Protein AF-A0A3S5DMJ5-F1 (afdb_monomer)

Structure (mmCIF, N/CA/C/O backbone):
data_AF-A0A3S5DMJ5-F1
#
_entry.id   AF-A0A3S5DMJ5-F1
#
loop_
_atom_site.group_PDB
_atom_site.id
_atom_site.type_symbol
_atom_site.label_atom_id
_atom_site.label_alt_id
_atom_site.label_comp_id
_atom_site.label_asym_id
_atom_site.label_entity_id
_atom_site.label_seq_id
_atom_site.pdbx_PDB_ins_code
_atom_site.Cartn_x
_atom_site.Cartn_y
_atom_site.Cartn_z
_atom_site.occupancy
_atom_site.B_iso_or_equiv
_atom_site.auth_seq_id
_atom_site.auth_comp_id
_atom_site.auth_asym_id
_atom_site.auth_atom_id
_atom_site.pdbx_PDB_model_num
ATOM 1 N N . MET A 1 1 ? 33.212 -12.238 7.464 1.00 92.06 1 MET A N 1
ATOM 2 C CA . MET A 1 1 ? 32.603 -11.496 8.591 1.00 92.06 1 MET A CA 1
ATOM 3 C C . MET A 1 1 ? 31.920 -12.435 9.582 1.00 92.06 1 MET A C 1
ATOM 5 O O . MET A 1 1 ? 32.479 -12.619 10.652 1.00 92.06 1 MET A O 1
ATOM 9 N N . LEU A 1 2 ? 30.815 -13.112 9.234 1.00 95.31 2 LEU A N 1
ATOM 10 C CA . LEU A 1 2 ? 30.101 -14.003 10.175 1.00 95.31 2 LEU A CA 1
ATOM 11 C C . LEU A 1 2 ? 30.964 -15.125 10.780 1.00 95.31 2 LEU A C 1
ATOM 13 O O . LEU A 1 2 ? 30.899 -15.341 11.983 1.00 95.31 2 LEU A O 1
ATOM 17 N N . GLN A 1 3 ? 31.829 -15.772 9.986 1.00 96.56 3 GLN A N 1
ATOM 18 C CA . GLN A 1 3 ? 32.780 -16.782 10.490 1.00 96.56 3 GLN A CA 1
ATOM 19 C C . GLN A 1 3 ? 33.704 -16.251 11.597 1.00 96.56 3 GLN A C 1
ATOM 21 O O . GLN A 1 3 ? 34.081 -17.001 12.488 1.00 96.56 3 GLN A O 1
ATOM 26 N N . ALA A 1 4 ? 34.086 -14.974 11.523 1.00 96.81 4 ALA A N 1
ATOM 27 C CA . ALA A 1 4 ? 35.008 -14.367 12.478 1.00 96.81 4 ALA A CA 1
ATOM 28 C C . ALA A 1 4 ? 34.291 -13.864 13.737 1.00 96.81 4 ALA A C 1
ATOM 30 O O . ALA A 1 4 ? 34.859 -13.920 14.821 1.00 96.81 4 ALA A O 1
ATOM 31 N N . LEU A 1 5 ? 33.061 -13.358 13.592 1.00 96.19 5 LEU A N 1
ATOM 32 C CA . LEU A 1 5 ? 32.321 -12.732 14.688 1.00 96.19 5 LEU A CA 1
ATOM 33 C C . LEU A 1 5 ? 31.502 -13.745 15.496 1.00 96.19 5 LEU A C 1
ATOM 35 O O . LEU A 1 5 ? 31.436 -13.620 16.709 1.00 96.19 5 LEU A O 1
ATOM 39 N N . ASN A 1 6 ? 30.947 -14.783 14.864 1.00 95.50 6 ASN A N 1
ATOM 40 C CA . ASN A 1 6 ? 30.195 -15.853 15.533 1.00 95.50 6 ASN A CA 1
ATOM 41 C C . ASN A 1 6 ? 29.018 -15.371 16.422 1.00 95.50 6 ASN A C 1
ATOM 43 O O . ASN A 1 6 ? 28.689 -15.996 17.428 1.00 95.50 6 ASN A O 1
ATOM 47 N N . TYR A 1 7 ? 28.375 -14.262 16.049 1.00 96.44 7 TYR A N 1
ATOM 48 C CA . TYR A 1 7 ? 27.118 -13.768 16.626 1.00 96.44 7 TYR A CA 1
ATOM 49 C C . TYR A 1 7 ? 26.283 -13.065 15.534 1.00 96.44 7 TYR A C 1
ATOM 51 O O . TYR A 1 7 ? 26.845 -12.694 14.495 1.00 96.44 7 TYR A O 1
ATOM 59 N N . PRO A 1 8 ? 24.951 -12.927 15.702 1.00 97.12 8 PRO A N 1
ATOM 60 C CA . PRO A 1 8 ? 24.095 -12.294 14.700 1.00 97.12 8 PRO A CA 1
ATOM 61 C C . PRO A 1 8 ? 24.380 -10.795 14.582 1.00 97.12 8 PRO A C 1
ATOM 63 O O . PRO A 1 8 ? 24.645 -10.120 15.574 1.00 97.12 8 PRO A O 1
ATOM 66 N N . LEU A 1 9 ? 24.288 -10.274 13.362 1.00 97.19 9 LEU A N 1
ATOM 67 C CA . LEU A 1 9 ? 24.563 -8.876 13.048 1.00 97.19 9 LEU A CA 1
ATOM 68 C C . LEU A 1 9 ? 23.337 -8.237 12.420 1.00 97.19 9 LEU A C 1
ATOM 70 O O . LEU A 1 9 ? 22.696 -8.838 11.557 1.00 97.19 9 LEU A O 1
ATOM 74 N N . VAL A 1 10 ? 23.050 -7.002 12.822 1.00 97.75 10 VAL A N 1
ATOM 75 C CA . VAL A 1 10 ? 22.090 -6.168 12.103 1.00 97.75 10 VAL A CA 1
ATOM 76 C C . VAL A 1 10 ? 22.683 -5.853 10.731 1.00 97.75 10 VAL A C 1
ATOM 78 O O . VAL A 1 10 ? 23.781 -5.312 10.636 1.00 97.75 10 VAL A O 1
ATOM 81 N N . MET A 1 11 ? 21.947 -6.206 9.680 1.00 97.06 11 MET A N 1
ATOM 82 C CA . MET A 1 11 ? 22.284 -5.927 8.283 1.00 97.06 11 MET A CA 1
ATOM 83 C C . MET A 1 11 ? 21.110 -5.180 7.651 1.00 97.06 11 MET A C 1
ATOM 85 O O . MET A 1 11 ? 20.291 -5.765 6.949 1.00 97.06 11 MET A O 1
ATOM 89 N N . THR A 1 12 ? 20.985 -3.897 7.987 1.00 95.81 12 THR A N 1
ATOM 90 C CA . THR A 1 12 ? 19.960 -3.011 7.421 1.00 95.81 12 THR A CA 1
ATOM 91 C C . THR A 1 12 ? 20.503 -2.259 6.206 1.00 95.81 12 THR A C 1
ATOM 93 O O . THR A 1 12 ? 21.717 -2.165 6.018 1.00 95.81 12 THR A O 1
ATOM 96 N N . SER A 1 13 ? 19.605 -1.720 5.382 1.00 92.75 13 SER A N 1
ATOM 97 C CA . SER A 1 13 ? 19.975 -0.878 4.242 1.00 92.75 13 SER A CA 1
ATOM 98 C C . SER A 1 13 ? 20.749 0.360 4.707 1.00 92.75 13 SER A C 1
ATOM 100 O O . SER A 1 13 ? 20.342 1.038 5.652 1.00 92.75 13 SER A O 1
ATOM 102 N N . GLY A 1 14 ? 21.870 0.649 4.044 1.00 93.31 14 GLY A N 1
ATOM 103 C CA . GLY A 1 14 ? 22.683 1.837 4.291 1.00 93.31 14 GLY A CA 1
ATOM 104 C C . GLY A 1 14 ? 22.165 3.026 3.489 1.00 93.31 14 GLY A C 1
ATOM 105 O O . GLY A 1 14 ? 22.668 3.298 2.401 1.00 93.31 14 GLY A O 1
ATOM 106 N N . ASN A 1 15 ? 21.147 3.715 4.003 1.00 92.75 15 ASN A N 1
ATOM 107 C CA . ASN A 1 15 ? 20.576 4.901 3.367 1.00 92.75 15 ASN A CA 1
ATOM 108 C C . ASN A 1 15 ? 20.053 5.905 4.399 1.00 92.75 15 ASN A C 1
ATOM 110 O O . ASN A 1 15 ? 19.680 5.536 5.513 1.00 92.75 15 ASN A O 1
ATOM 114 N N . LEU A 1 16 ? 19.980 7.173 3.997 1.00 92.62 16 LEU A N 1
ATOM 115 C CA . LEU A 1 16 ? 19.227 8.189 4.728 1.00 92.62 16 LEU A CA 1
ATOM 116 C C . LEU A 1 16 ? 17.730 8.049 4.424 1.00 92.62 16 LEU A C 1
ATOM 118 O O . LEU A 1 16 ? 17.337 7.661 3.323 1.00 92.62 16 LEU A O 1
ATOM 122 N N . SER A 1 17 ? 16.880 8.379 5.397 1.00 89.75 17 SER A N 1
ATOM 123 C CA . SER A 1 17 ? 15.430 8.436 5.178 1.00 89.75 17 SER A CA 1
ATOM 124 C C . SER A 1 17 ? 15.096 9.513 4.141 1.00 89.75 17 SER A C 1
ATOM 126 O O . SER A 1 17 ? 15.590 10.634 4.249 1.00 89.75 17 SER A O 1
ATOM 128 N N . GLY A 1 18 ? 14.239 9.192 3.168 1.00 89.62 18 GLY A N 1
ATOM 129 C CA . GLY A 1 18 ? 13.875 10.101 2.072 1.00 89.62 18 GLY A CA 1
ATOM 130 C C . GLY A 1 18 ? 14.886 10.154 0.920 1.00 89.62 18 GLY A C 1
ATOM 131 O O . GLY A 1 18 ? 14.768 11.003 0.037 1.00 89.62 18 GLY A O 1
ATOM 132 N N . LYS A 1 19 ? 15.908 9.287 0.948 1.00 92.12 19 LYS A N 1
ATOM 133 C CA . LYS A 1 19 ? 16.895 9.134 -0.122 1.00 92.12 19 LYS A CA 1
ATOM 134 C C . LYS A 1 19 ? 17.015 7.674 -0.562 1.00 92.12 19 LYS A C 1
ATOM 136 O O . LYS A 1 19 ? 16.954 6.768 0.279 1.00 92.12 19 LYS A O 1
ATOM 141 N N . PRO A 1 20 ? 17.286 7.426 -1.854 1.00 91.44 20 PRO A N 1
ATOM 142 C CA . PRO A 1 20 ? 17.618 6.097 -2.331 1.00 91.44 20 PRO A CA 1
ATOM 143 C C . PRO A 1 20 ? 18.933 5.579 -1.716 1.00 91.44 20 PRO A C 1
ATOM 145 O O . PRO A 1 20 ? 19.829 6.368 -1.419 1.00 91.44 20 PRO A O 1
ATOM 148 N N . PRO A 1 21 ? 19.103 4.250 -1.583 1.00 94.62 21 PRO A N 1
ATOM 149 C CA . PRO A 1 21 ? 20.361 3.636 -1.171 1.00 94.62 21 PRO A CA 1
ATOM 150 C C . PRO A 1 21 ? 21.557 4.016 -2.044 1.00 94.62 21 PRO A C 1
ATOM 152 O O . PRO A 1 21 ? 21.473 4.009 -3.276 1.00 94.62 21 PRO A O 1
ATOM 155 N N . ALA A 1 22 ? 22.689 4.283 -1.391 1.00 96.12 22 ALA A N 1
ATOM 156 C CA . ALA A 1 22 ? 23.953 4.566 -2.053 1.00 96.12 22 ALA A CA 1
ATOM 157 C C . ALA A 1 22 ? 24.486 3.321 -2.783 1.00 96.12 22 ALA A C 1
ATOM 159 O O . ALA A 1 22 ? 24.504 2.219 -2.233 1.00 96.12 22 ALA A O 1
ATOM 160 N N . ILE A 1 23 ? 24.952 3.507 -4.021 1.00 96.75 23 ILE A N 1
ATOM 161 C CA . ILE A 1 23 ? 25.603 2.453 -4.825 1.00 96.75 23 ILE A CA 1
ATOM 162 C C . ILE A 1 23 ? 27.067 2.775 -5.159 1.00 96.75 23 ILE A C 1
ATOM 164 O O . ILE A 1 23 ? 27.794 1.904 -5.630 1.00 96.75 23 ILE A O 1
ATOM 168 N N . THR A 1 24 ? 27.519 4.006 -4.901 1.00 97.62 24 THR A N 1
ATOM 169 C CA . THR A 1 24 ? 28.923 4.413 -5.047 1.00 97.62 24 THR A CA 1
ATOM 170 C C . THR A 1 24 ? 29.570 4.587 -3.678 1.00 97.62 24 THR A C 1
ATOM 172 O O . THR A 1 24 ? 28.895 4.866 -2.683 1.00 97.62 24 THR A O 1
ATOM 175 N N . ASN A 1 25 ? 30.892 4.428 -3.631 1.00 98.31 25 ASN A N 1
ATOM 176 C CA . ASN A 1 25 ? 31.666 4.603 -2.404 1.00 98.31 25 ASN A CA 1
ATOM 177 C C . ASN A 1 25 ? 31.563 6.041 -1.888 1.00 98.31 25 ASN A C 1
ATOM 179 O O . ASN A 1 25 ? 31.405 6.253 -0.691 1.00 98.31 25 ASN A O 1
ATOM 183 N N . GLU A 1 26 ? 31.616 7.014 -2.794 1.00 98.00 26 GLU A N 1
ATOM 184 C CA . GLU A 1 26 ? 31.523 8.439 -2.488 1.00 98.00 26 GLU A CA 1
ATOM 185 C C . GLU A 1 26 ? 30.162 8.773 -1.869 1.00 98.00 26 GLU A C 1
ATOM 187 O O . GLU A 1 26 ? 30.113 9.358 -0.793 1.00 98.00 26 GLU A O 1
ATOM 192 N N . GLN A 1 27 ? 29.065 8.302 -2.475 1.00 96.81 27 GLN A N 1
ATOM 193 C CA . GLN A 1 27 ? 27.720 8.542 -1.949 1.00 96.81 27 GLN A CA 1
ATOM 194 C C . GLN A 1 27 ? 27.522 7.882 -0.580 1.00 96.81 27 GLN A C 1
ATOM 196 O O . GLN A 1 27 ? 26.899 8.468 0.298 1.00 96.81 27 GLN A O 1
ATOM 201 N N . ALA A 1 28 ? 28.062 6.674 -0.376 1.00 97.69 28 ALA A N 1
ATOM 202 C CA . ALA A 1 28 ? 27.966 5.984 0.908 1.00 97.69 28 ALA A CA 1
ATOM 203 C C . ALA A 1 28 ? 28.710 6.739 2.019 1.00 97.69 28 ALA A C 1
ATOM 205 O O . ALA A 1 28 ? 28.192 6.849 3.128 1.00 97.69 28 ALA A O 1
ATOM 206 N N . LEU A 1 29 ? 29.901 7.269 1.723 1.00 97.81 29 LEU A N 1
ATOM 207 C CA . LEU A 1 29 ? 30.652 8.107 2.656 1.00 97.81 29 LEU A CA 1
ATOM 208 C C . LEU A 1 29 ? 29.880 9.393 2.970 1.00 97.81 29 LEU A C 1
ATOM 210 O O . LEU A 1 29 ? 29.700 9.711 4.141 1.00 97.81 29 LEU A O 1
ATOM 214 N N . ASP A 1 30 ? 29.368 10.084 1.952 1.00 96.81 30 ASP A N 1
ATOM 215 C CA . ASP A 1 30 ? 28.644 11.344 2.129 1.00 96.81 30 ASP A CA 1
ATOM 216 C C . ASP A 1 30 ? 27.344 11.162 2.926 1.00 96.81 30 ASP A C 1
ATOM 218 O O . ASP A 1 30 ? 27.084 11.912 3.865 1.00 96.81 30 ASP A O 1
ATOM 222 N N . ASP A 1 31 ? 26.534 10.151 2.606 1.00 96.25 31 ASP A N 1
ATOM 223 C CA . ASP A 1 31 ? 25.235 9.953 3.256 1.00 96.25 31 ASP A CA 1
ATOM 224 C C . ASP A 1 31 ? 25.340 9.343 4.660 1.00 96.25 31 ASP A C 1
ATOM 226 O O . ASP A 1 31 ? 24.467 9.592 5.491 1.00 96.25 31 ASP A O 1
ATOM 230 N N . LEU A 1 32 ? 26.363 8.527 4.944 1.00 97.69 32 LEU A N 1
ATOM 231 C CA . LEU A 1 32 ? 26.410 7.715 6.169 1.00 97.69 32 LEU A CA 1
ATOM 232 C C . LEU A 1 32 ? 27.518 8.119 7.150 1.00 97.69 32 LEU A C 1
ATOM 234 O O . LEU A 1 32 ? 27.656 7.457 8.180 1.00 97.69 32 LEU A O 1
ATOM 238 N N . HIS A 1 33 ? 28.306 9.166 6.872 1.00 96.56 33 HIS A N 1
ATOM 239 C CA . HIS A 1 33 ? 29.426 9.574 7.738 1.00 96.56 33 HIS A CA 1
ATOM 240 C C . HIS A 1 33 ? 29.021 9.870 9.190 1.00 96.56 33 HIS A C 1
ATOM 242 O O . HIS A 1 33 ? 29.796 9.589 10.098 1.00 96.56 33 HIS A O 1
ATOM 248 N N . ASP A 1 34 ? 27.812 10.391 9.413 1.00 97.06 34 ASP A N 1
ATOM 249 C CA . ASP A 1 34 ? 27.280 10.688 10.751 1.00 97.06 34 ASP A CA 1
ATOM 250 C C . ASP A 1 34 ? 26.632 9.467 11.438 1.00 97.06 34 ASP A C 1
ATOM 252 O O . ASP A 1 34 ? 26.185 9.559 12.582 1.00 97.06 34 ASP A O 1
ATOM 256 N N . ILE A 1 35 ? 26.544 8.325 10.746 1.00 97.44 35 ILE A N 1
ATOM 257 C CA . ILE A 1 35 ? 25.881 7.101 11.226 1.00 97.44 35 ILE A CA 1
ATOM 258 C C . ILE A 1 35 ? 26.899 5.983 11.475 1.00 97.44 35 ILE A C 1
ATOM 260 O O . ILE A 1 35 ? 26.797 5.267 12.470 1.00 97.44 35 ILE A 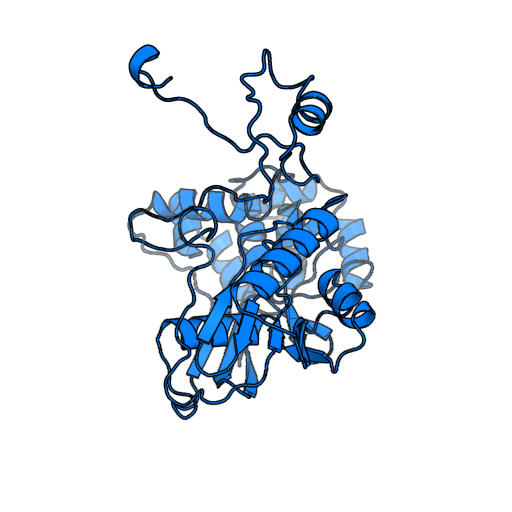O 1
ATOM 264 N N . ALA A 1 36 ? 27.850 5.792 10.560 1.00 97.88 36 ALA A N 1
ATOM 265 C CA . ALA A 1 36 ? 28.781 4.671 10.589 1.00 97.88 36 ALA A CA 1
ATOM 266 C C . ALA A 1 36 ? 30.118 5.044 11.248 1.00 97.88 36 ALA A C 1
ATOM 268 O O . ALA A 1 36 ? 30.799 5.967 10.812 1.00 97.88 36 ALA A O 1
ATOM 269 N N . ASP A 1 37 ? 30.564 4.243 12.222 1.00 98.25 37 ASP A N 1
ATOM 270 C CA . ASP A 1 37 ? 31.891 4.391 12.851 1.00 98.25 37 ASP A CA 1
ATOM 271 C C . ASP A 1 37 ? 33.059 4.059 11.901 1.00 98.25 37 ASP A C 1
ATOM 273 O O . ASP A 1 37 ? 34.221 4.373 12.166 1.00 98.25 37 ASP A O 1
ATOM 277 N N . GLY A 1 38 ? 32.772 3.368 10.798 1.00 97.81 38 GLY A N 1
ATOM 278 C CA . GLY A 1 38 ? 33.758 2.977 9.805 1.00 97.81 38 GLY A CA 1
ATOM 279 C C . GLY A 1 38 ? 33.118 2.343 8.577 1.00 97.81 38 GLY A C 1
ATOM 280 O O . GLY A 1 38 ? 31.984 1.868 8.612 1.00 97.81 38 GLY A O 1
ATOM 281 N N . PHE A 1 39 ? 33.878 2.314 7.484 1.00 98.31 39 PHE A N 1
ATOM 282 C CA . PHE A 1 39 ? 33.401 1.875 6.177 1.00 98.31 39 PHE A CA 1
ATOM 283 C C . PHE A 1 39 ? 34.244 0.718 5.646 1.00 98.31 39 PHE A C 1
ATOM 285 O O . PHE A 1 39 ? 35.462 0.832 5.503 1.00 98.31 39 PHE A O 1
ATOM 292 N N . LEU A 1 40 ? 33.585 -0.394 5.316 1.00 98.00 40 LEU A N 1
ATOM 293 C CA . LEU A 1 40 ? 34.191 -1.516 4.602 1.00 98.00 40 LEU A CA 1
ATOM 294 C C . LEU A 1 40 ? 33.724 -1.493 3.143 1.00 98.00 40 LEU A C 1
ATOM 296 O O . LEU A 1 40 ? 32.678 -2.045 2.811 1.00 98.00 40 LEU A O 1
ATOM 300 N N . LEU A 1 41 ? 34.508 -0.838 2.288 1.00 98.06 41 LEU A N 1
ATOM 301 C CA . LEU A 1 41 ? 34.211 -0.623 0.867 1.00 98.06 41 LEU A CA 1
ATOM 302 C C . LEU A 1 41 ? 35.124 -1.464 -0.037 1.00 98.06 41 LEU A C 1
ATOM 304 O O . LEU A 1 41 ? 36.096 -2.069 0.422 1.00 98.06 41 LEU A O 1
ATOM 308 N N . HIS A 1 42 ? 34.832 -1.488 -1.339 1.00 98.38 42 HIS A N 1
ATOM 309 C CA . HIS A 1 42 ? 35.677 -2.135 -2.346 1.00 98.38 42 HIS A CA 1
ATOM 310 C C . HIS A 1 42 ? 35.666 -1.380 -3.684 1.00 98.38 42 HIS A C 1
ATOM 312 O O . HIS A 1 42 ? 34.865 -0.480 -3.911 1.00 98.38 42 HIS A O 1
ATOM 318 N N . ASN A 1 43 ? 36.560 -1.759 -4.598 1.00 98.06 43 ASN A N 1
ATOM 319 C CA . ASN A 1 43 ? 36.773 -1.121 -5.904 1.00 98.06 43 ASN A CA 1
ATOM 320 C C . ASN A 1 43 ? 36.077 -1.863 -7.063 1.00 98.06 43 ASN A C 1
ATOM 322 O O . ASN A 1 43 ? 36.611 -1.954 -8.166 1.00 98.06 43 ASN A O 1
ATOM 326 N N . ARG A 1 44 ? 34.912 -2.456 -6.791 1.00 98.38 44 ARG A N 1
ATOM 327 C CA . ARG A 1 44 ? 34.080 -3.113 -7.810 1.00 98.38 44 ARG A CA 1
ATOM 328 C C . ARG A 1 44 ? 32.759 -2.376 -7.832 1.00 98.38 44 ARG A C 1
ATOM 330 O O . ARG A 1 44 ? 32.023 -2.461 -6.858 1.00 98.38 44 ARG A O 1
ATOM 337 N N . ASP A 1 45 ? 32.484 -1.682 -8.919 1.00 98.19 45 ASP A N 1
ATOM 338 C CA . ASP A 1 45 ? 31.332 -0.793 -8.981 1.00 98.19 45 ASP A CA 1
ATOM 339 C C . ASP A 1 45 ? 30.009 -1.558 -8.865 1.00 98.19 45 ASP A C 1
ATOM 341 O O . ASP A 1 45 ? 29.855 -2.672 -9.383 1.00 98.19 45 ASP A O 1
ATOM 345 N N . ILE A 1 46 ? 29.040 -0.935 -8.194 1.00 98.12 46 ILE A N 1
ATOM 346 C CA . ILE A 1 46 ? 27.646 -1.368 -8.178 1.00 98.12 46 ILE A CA 1
ATOM 347 C C . ILE A 1 46 ? 26.893 -0.452 -9.139 1.00 98.12 46 ILE A C 1
ATOM 349 O O . ILE A 1 46 ? 26.683 0.724 -8.867 1.00 98.12 46 ILE A O 1
ATOM 353 N N . VAL A 1 47 ? 26.496 -0.997 -10.287 1.00 97.25 47 VAL A N 1
ATOM 354 C CA . VAL A 1 47 ? 25.845 -0.226 -11.364 1.00 97.25 47 VAL A CA 1
ATOM 355 C C . VAL A 1 47 ? 24.316 -0.266 -11.306 1.00 97.25 47 VAL A C 1
ATOM 357 O O . VAL A 1 47 ? 23.649 0.386 -12.101 1.00 97.25 47 VAL A O 1
ATOM 360 N N . GLN A 1 48 ? 23.751 -1.061 -10.397 1.00 97.69 48 GLN A N 1
ATOM 361 C CA . GLN A 1 48 ? 22.313 -1.205 -10.192 1.00 97.69 48 GLN A CA 1
ATOM 362 C C . GLN A 1 48 ? 22.019 -1.291 -8.704 1.00 97.69 48 GLN A C 1
ATOM 364 O O . GLN A 1 48 ? 22.596 -2.128 -8.006 1.00 97.69 48 GLN A O 1
ATOM 369 N N . ARG A 1 49 ? 21.068 -0.480 -8.236 1.00 96.81 49 ARG A N 1
ATOM 370 C CA . ARG A 1 49 ? 20.446 -0.715 -6.934 1.00 96.81 49 ARG A CA 1
ATOM 371 C C . ARG A 1 49 ? 19.727 -2.058 -6.974 1.00 96.81 49 ARG A C 1
ATOM 373 O O . ARG A 1 49 ? 18.983 -2.337 -7.914 1.00 96.81 49 ARG A O 1
ATOM 380 N N . MET A 1 50 ? 19.935 -2.865 -5.940 1.00 98.00 50 MET A N 1
ATOM 381 C CA . MET A 1 50 ? 19.313 -4.175 -5.815 1.00 98.00 50 MET A CA 1
ATOM 382 C C . MET A 1 50 ? 19.149 -4.534 -4.337 1.00 98.00 50 MET A C 1
ATOM 384 O O . MET A 1 50 ? 19.987 -5.228 -3.761 1.00 98.00 50 MET A O 1
ATOM 388 N N . ASP A 1 51 ? 18.074 -4.027 -3.735 1.00 97.88 51 ASP A N 1
ATOM 389 C CA . ASP A 1 51 ? 17.741 -4.277 -2.333 1.00 97.88 51 ASP A CA 1
ATOM 390 C C . ASP A 1 51 ? 17.593 -5.778 -2.050 1.00 97.88 51 ASP A C 1
ATOM 392 O O . ASP A 1 51 ? 17.292 -6.585 -2.937 1.00 97.88 51 ASP A O 1
ATOM 396 N N . ASP A 1 52 ? 17.744 -6.153 -0.786 1.00 98.38 52 ASP A N 1
ATOM 397 C CA . ASP A 1 52 ? 17.459 -7.509 -0.343 1.00 98.38 52 ASP A CA 1
ATOM 398 C C . ASP A 1 52 ? 15.981 -7.848 -0.559 1.00 98.38 52 ASP A C 1
ATOM 400 O O . ASP A 1 52 ? 15.087 -7.067 -0.218 1.00 98.38 52 ASP A O 1
ATOM 404 N N . SER A 1 53 ? 15.727 -9.024 -1.135 1.00 98.69 53 SER A N 1
ATOM 405 C CA . SER A 1 53 ? 14.373 -9.565 -1.210 1.00 98.69 53 SER A CA 1
ATOM 406 C C . SER A 1 53 ? 13.908 -10.009 0.171 1.00 98.69 53 SER A C 1
ATOM 408 O O . SER A 1 53 ? 14.698 -10.538 0.955 1.00 98.69 53 SER A O 1
ATOM 410 N N . VAL A 1 54 ? 12.620 -9.830 0.451 1.00 98.69 54 VAL A N 1
ATOM 411 C CA . VAL A 1 54 ? 12.005 -10.190 1.731 1.00 98.69 54 VAL A CA 1
ATOM 412 C C . VAL A 1 54 ? 10.837 -11.126 1.463 1.00 98.69 54 VAL A C 1
ATOM 414 O O . VAL A 1 54 ? 9.926 -10.787 0.707 1.00 98.69 54 VAL A O 1
ATOM 417 N N . VAL A 1 55 ? 10.875 -12.295 2.096 1.00 98.44 55 VAL A N 1
ATOM 418 C CA . VAL A 1 55 ? 9.833 -13.324 2.031 1.00 98.44 55 VAL A CA 1
ATOM 419 C C . VAL A 1 55 ? 9.512 -13.799 3.444 1.00 98.44 55 VAL A C 1
ATOM 421 O O . VAL A 1 55 ? 10.397 -13.811 4.306 1.00 98.44 55 VAL A O 1
ATOM 424 N N . ARG A 1 56 ? 8.262 -14.188 3.699 1.00 97.62 56 ARG A N 1
ATOM 425 C CA . ARG A 1 56 ? 7.917 -14.917 4.926 1.00 97.62 56 ARG A CA 1
ATOM 426 C C . ARG A 1 56 ? 8.406 -16.364 4.835 1.00 97.62 56 ARG A C 1
ATOM 428 O O . ARG A 1 56 ? 8.642 -16.882 3.748 1.00 97.62 56 ARG A O 1
ATOM 435 N N . ASP A 1 57 ? 8.476 -17.040 5.980 1.00 98.06 57 ASP A N 1
ATOM 436 C CA . ASP A 1 57 ? 8.769 -18.482 6.051 1.00 98.06 57 ASP A CA 1
ATOM 437 C C . ASP A 1 57 ? 7.753 -19.330 5.259 1.00 98.06 57 ASP A C 1
ATOM 439 O O . ASP A 1 57 ? 8.107 -20.340 4.661 1.00 98.06 57 ASP A O 1
ATOM 443 N N . SER A 1 58 ? 6.504 -18.858 5.155 1.00 97.94 58 SER A N 1
ATOM 444 C CA . SER A 1 58 ? 5.458 -19.465 4.319 1.00 97.94 58 SER A CA 1
ATOM 445 C C . SER A 1 58 ? 5.732 -19.395 2.811 1.00 97.94 58 SER A C 1
ATOM 447 O O . SER A 1 58 ? 5.019 -20.034 2.041 1.00 97.94 58 SER A O 1
ATOM 449 N N . GLY A 1 59 ? 6.723 -18.610 2.378 1.00 97.69 59 GLY A N 1
ATOM 450 C CA . GLY A 1 59 ? 7.010 -18.322 0.972 1.00 97.69 59 GLY A CA 1
ATOM 451 C C . GLY A 1 59 ? 6.300 -17.083 0.419 1.00 97.69 59 GLY A C 1
ATOM 452 O O . GLY A 1 59 ? 6.539 -16.724 -0.731 1.00 97.69 59 GLY A O 1
ATOM 453 N N . GLU A 1 60 ? 5.469 -16.402 1.216 1.00 98.31 60 GLU A N 1
ATOM 454 C CA . GLU A 1 60 ? 4.801 -15.158 0.810 1.00 98.31 60 GLU A CA 1
ATOM 455 C C . GLU A 1 60 ? 5.827 -14.058 0.489 1.00 98.31 60 GLU A C 1
ATOM 457 O O . GLU A 1 60 ? 6.701 -13.745 1.306 1.00 98.31 60 GLU A O 1
ATOM 462 N N . MET A 1 61 ? 5.709 -13.458 -0.697 1.00 98.56 61 MET A N 1
ATOM 463 C CA . MET A 1 61 ? 6.589 -12.389 -1.163 1.00 98.56 61 MET A CA 1
ATOM 464 C C . MET A 1 61 ? 6.188 -11.036 -0.566 1.00 98.56 61 MET A C 1
ATOM 466 O O . MET A 1 61 ? 5.081 -10.563 -0.795 1.00 98.56 61 MET A O 1
ATOM 470 N N . LEU A 1 62 ? 7.119 -10.366 0.122 1.00 98.12 62 LEU A N 1
ATOM 471 C CA . LEU A 1 62 ? 6.922 -9.004 0.645 1.00 98.12 62 LEU A CA 1
ATOM 472 C C . LEU A 1 62 ? 7.702 -7.954 -0.160 1.00 98.12 62 LEU A C 1
ATOM 474 O O . LEU A 1 62 ? 7.255 -6.818 -0.322 1.00 98.12 62 LEU A O 1
ATOM 478 N N . ARG A 1 63 ? 8.886 -8.319 -0.669 1.00 98.62 63 ARG A N 1
ATOM 479 C CA . ARG A 1 63 ? 9.711 -7.472 -1.543 1.00 98.62 63 ARG A CA 1
ATOM 480 C C . ARG A 1 63 ? 10.507 -8.335 -2.517 1.00 98.62 63 ARG A C 1
ATOM 482 O O . ARG A 1 63 ? 11.379 -9.088 -2.089 1.00 98.62 63 ARG A O 1
ATOM 489 N N . ARG A 1 64 ? 10.264 -8.167 -3.820 1.00 98.44 64 ARG A N 1
ATOM 490 C CA . ARG A 1 64 ? 10.972 -8.872 -4.900 1.00 98.44 64 ARG A CA 1
ATOM 491 C C . ARG A 1 64 ? 12.088 -7.999 -5.486 1.00 98.44 64 ARG A C 1
ATOM 493 O O . ARG A 1 64 ? 11.809 -7.061 -6.225 1.00 98.44 64 ARG A O 1
ATOM 500 N N . SER A 1 65 ? 13.342 -8.329 -5.182 1.00 98.69 65 SER A N 1
ATOM 501 C CA . SER A 1 65 ? 14.536 -7.632 -5.685 1.00 98.69 65 SER A CA 1
ATOM 502 C C . SER A 1 65 ? 15.687 -8.625 -5.932 1.00 98.69 65 SER A C 1
ATOM 504 O O . SER A 1 65 ? 15.615 -9.443 -6.857 1.00 98.69 65 SER A O 1
ATOM 506 N N . ARG A 1 66 ? 16.750 -8.595 -5.109 1.00 98.50 66 ARG A N 1
ATOM 507 C CA . ARG A 1 66 ? 17.941 -9.442 -5.251 1.00 98.50 66 ARG A CA 1
ATOM 508 C C . ARG A 1 66 ? 17.583 -10.926 -5.262 1.00 98.50 66 ARG A C 1
ATOM 510 O O . ARG A 1 66 ? 16.905 -11.407 -4.357 1.00 98.50 66 ARG A O 1
ATOM 517 N N . GLY A 1 67 ? 18.096 -11.653 -6.252 1.00 98.25 67 GLY A N 1
ATOM 518 C CA . GLY A 1 67 ? 17.887 -13.098 -6.400 1.00 98.25 67 GLY A CA 1
ATOM 519 C C . GLY A 1 67 ? 16.660 -13.494 -7.225 1.00 98.25 67 GLY A C 1
ATOM 520 O O . GLY A 1 67 ? 16.545 -14.669 -7.542 1.00 98.25 67 GLY A O 1
ATOM 521 N N . TYR A 1 68 ? 15.800 -12.539 -7.600 1.00 98.56 68 TYR A N 1
ATOM 522 C CA . TYR A 1 68 ? 14.660 -12.774 -8.499 1.00 98.56 68 TYR A CA 1
ATOM 523 C C . TYR A 1 68 ? 14.725 -11.921 -9.768 1.00 98.56 68 TYR A C 1
ATOM 525 O O . TYR A 1 68 ? 14.309 -12.350 -10.835 1.00 98.56 68 TYR A O 1
ATOM 533 N N . VAL A 1 69 ? 15.213 -10.685 -9.670 1.00 98.44 69 VAL A N 1
ATOM 534 C CA . VAL A 1 69 ? 15.327 -9.786 -10.825 1.00 98.44 69 VAL A CA 1
ATOM 535 C C . VAL A 1 69 ? 16.606 -10.129 -11.601 1.00 98.44 69 VAL A C 1
ATOM 537 O O . VAL A 1 69 ? 17.658 -10.256 -10.967 1.00 98.44 69 VAL A O 1
ATOM 540 N N . PRO A 1 70 ? 16.568 -10.243 -12.945 1.00 97.62 70 PRO A N 1
ATOM 541 C CA . PRO A 1 70 ? 15.493 -9.823 -13.845 1.00 97.62 70 PRO A CA 1
ATOM 542 C C . PRO A 1 70 ? 14.689 -10.985 -14.454 1.00 97.62 70 PRO A C 1
ATOM 544 O O . PRO A 1 70 ? 14.316 -10.887 -15.620 1.00 97.62 70 PRO A O 1
ATOM 547 N N . ASP A 1 71 ? 14.432 -12.076 -13.727 1.00 98.50 71 ASP A N 1
ATOM 548 C CA . ASP A 1 71 ? 13.705 -13.228 -14.280 1.00 98.50 71 ASP A CA 1
ATOM 549 C C . ASP A 1 71 ? 12.303 -12.828 -14.762 1.00 98.50 71 ASP A C 1
ATOM 551 O O . ASP A 1 71 ? 11.572 -12.106 -14.068 1.00 98.50 71 ASP A O 1
ATOM 555 N N . ALA A 1 72 ? 11.947 -13.310 -15.956 1.00 98.00 72 ALA A N 1
ATOM 556 C CA . ALA A 1 72 ? 10.638 -13.118 -16.567 1.00 98.00 72 ALA A CA 1
ATOM 557 C C . ALA A 1 72 ? 9.595 -14.083 -15.987 1.00 98.00 72 ALA A C 1
ATOM 559 O O . ALA A 1 72 ? 9.904 -15.211 -15.601 1.00 98.00 72 ALA A O 1
ATOM 560 N N . ILE A 1 73 ? 8.342 -13.644 -15.986 1.00 97.62 73 ILE A N 1
ATOM 561 C CA . ILE A 1 73 ? 7.171 -14.399 -15.548 1.00 97.62 73 ILE A CA 1
ATOM 562 C C . ILE A 1 73 ? 6.285 -14.631 -16.776 1.00 97.62 73 ILE A C 1
ATOM 564 O O . ILE A 1 73 ? 6.095 -13.723 -17.587 1.00 97.62 73 ILE A O 1
ATOM 568 N N . ALA A 1 74 ? 5.766 -15.848 -16.937 1.00 98.38 74 ALA A N 1
ATOM 569 C CA . ALA A 1 74 ? 4.810 -16.152 -17.998 1.00 98.38 74 ALA A CA 1
ATOM 570 C C . ALA A 1 74 ? 3.467 -15.464 -17.715 1.00 98.38 74 ALA A C 1
ATOM 572 O O . ALA A 1 74 ? 2.991 -15.468 -16.580 1.00 98.38 74 ALA A O 1
ATOM 573 N N . LEU A 1 75 ? 2.854 -14.887 -18.747 1.00 98.75 75 LEU A N 1
ATOM 574 C CA . LEU A 1 75 ? 1.495 -14.371 -18.655 1.00 98.75 75 LEU A CA 1
ATOM 575 C C . LEU A 1 75 ? 0.482 -15.527 -18.587 1.00 98.75 75 LEU A C 1
ATOM 577 O O . LEU A 1 75 ? 0.776 -16.641 -19.037 1.00 98.75 75 LEU A O 1
ATOM 581 N N . PRO A 1 76 ? -0.726 -15.279 -18.054 1.00 98.62 76 PRO A N 1
ATOM 582 C CA . PRO A 1 76 ? -1.761 -16.300 -17.978 1.00 98.62 76 PRO A CA 1
ATOM 583 C C . PRO A 1 76 ? -2.211 -16.824 -19.353 1.00 98.62 76 PRO A C 1
ATOM 585 O O . PRO A 1 76 ? -2.001 -16.170 -20.382 1.00 98.62 76 PRO A O 1
ATOM 588 N N . PRO A 1 77 ? -2.895 -17.982 -19.401 1.00 98.62 77 PRO A N 1
ATOM 589 C CA . PRO A 1 77 ? -3.416 -18.533 -20.645 1.00 98.62 77 PRO A CA 1
ATOM 590 C C . PRO A 1 77 ? -4.284 -17.528 -21.415 1.00 98.62 77 PRO A C 1
ATOM 592 O O . PRO A 1 77 ? -5.154 -16.874 -20.849 1.00 98.62 77 PRO A O 1
ATOM 595 N N . GLY A 1 78 ? -4.064 -17.428 -22.726 1.00 98.06 78 GLY A N 1
ATOM 596 C CA . GLY A 1 78 ? -4.809 -16.529 -23.618 1.00 98.06 78 GLY A CA 1
ATOM 597 C C . GLY A 1 78 ? -4.111 -15.197 -23.897 1.00 98.06 78 GLY A C 1
ATOM 598 O O . GLY A 1 78 ? -4.355 -14.613 -24.950 1.00 98.06 78 GLY A O 1
ATOM 599 N N . PHE A 1 79 ? -3.179 -14.762 -23.044 1.00 98.31 79 PHE A N 1
ATOM 600 C CA . PHE A 1 79 ? -2.301 -13.633 -23.351 1.00 98.31 79 PHE A CA 1
ATOM 601 C C . PHE A 1 79 ? -1.206 -14.076 -24.323 1.00 98.31 79 PHE A C 1
ATOM 603 O O . PHE A 1 79 ? -0.300 -14.826 -23.965 1.00 98.31 79 PHE A O 1
ATOM 610 N N . ARG A 1 80 ? -1.318 -13.637 -25.578 1.00 96.44 80 ARG A N 1
ATOM 611 C CA . ARG A 1 80 ? -0.365 -13.919 -26.657 1.00 96.44 80 ARG A CA 1
ATOM 612 C C . ARG A 1 80 ? -0.158 -12.666 -27.486 1.00 96.44 80 ARG A C 1
ATOM 614 O O . ARG A 1 80 ? -1.062 -11.838 -27.571 1.00 96.44 80 ARG A O 1
ATOM 621 N N . ASP A 1 81 ? 1.018 -12.558 -28.098 1.00 97.19 81 ASP A N 1
ATOM 622 C CA . ASP A 1 81 ? 1.360 -11.477 -29.028 1.00 97.19 81 ASP A CA 1
ATOM 623 C C . ASP A 1 81 ? 1.096 -10.066 -28.456 1.00 97.19 81 ASP A C 1
ATOM 625 O O . ASP A 1 81 ? 0.754 -9.136 -29.187 1.00 97.19 81 ASP A O 1
ATOM 629 N N . VAL A 1 82 ? 1.247 -9.897 -27.133 1.00 98.31 82 VAL A N 1
ATOM 630 C CA . VAL A 1 82 ? 1.043 -8.608 -26.460 1.00 98.31 82 VAL A CA 1
ATOM 631 C C . VAL A 1 82 ? 2.100 -7.613 -26.966 1.00 98.31 82 VAL A C 1
ATOM 633 O O . VAL A 1 82 ? 3.288 -7.961 -26.992 1.00 98.31 82 VAL A O 1
ATOM 636 N N . PRO A 1 83 ? 1.721 -6.386 -27.378 1.00 98.19 83 PRO A N 1
ATOM 637 C CA . PRO A 1 83 ? 2.691 -5.384 -27.810 1.00 98.19 83 PRO A CA 1
ATOM 638 C C . PRO A 1 83 ? 3.616 -4.973 -26.650 1.00 98.19 83 PRO A C 1
ATOM 640 O O . PRO A 1 83 ? 3.317 -5.269 -25.495 1.00 98.19 83 PRO A O 1
ATOM 643 N N . PRO A 1 84 ? 4.732 -4.277 -26.915 1.00 98.62 84 PRO A N 1
ATOM 644 C CA . PRO A 1 84 ? 5.639 -3.818 -25.870 1.00 98.62 84 PRO A CA 1
ATOM 645 C C . PRO A 1 84 ? 4.975 -2.727 -25.013 1.00 98.62 84 PRO A C 1
ATOM 647 O O . PRO A 1 84 ? 4.840 -1.578 -25.442 1.00 98.62 84 PRO A O 1
ATOM 650 N N . ILE A 1 85 ? 4.568 -3.071 -23.793 1.00 98.81 85 ILE A N 1
ATOM 651 C CA . ILE A 1 85 ? 3.931 -2.152 -22.840 1.00 98.81 85 ILE A CA 1
ATOM 652 C C . ILE A 1 85 ? 4.852 -1.941 -21.635 1.00 98.81 85 ILE A C 1
ATOM 654 O O . ILE A 1 85 ? 5.323 -2.906 -21.031 1.00 98.81 85 ILE A O 1
ATOM 658 N N . LEU A 1 86 ? 5.103 -0.678 -21.282 1.00 98.88 86 LEU A N 1
ATOM 659 C CA . LEU A 1 86 ? 5.762 -0.293 -20.034 1.00 98.88 86 LEU A CA 1
ATOM 660 C C . LEU A 1 86 ? 4.703 0.111 -19.001 1.00 98.88 86 LEU A C 1
ATOM 662 O O . LEU A 1 86 ? 4.057 1.145 -19.145 1.00 98.88 86 LEU A O 1
ATOM 666 N N . CYS A 1 87 ? 4.558 -0.669 -17.935 1.00 98.88 87 CYS A N 1
ATOM 667 C CA . CYS A 1 87 ? 3.713 -0.323 -16.795 1.00 98.88 87 CYS A CA 1
ATOM 668 C C . CYS A 1 87 ? 4.573 0.344 -15.718 1.00 98.88 87 CYS A C 1
ATOM 670 O O . CYS A 1 87 ? 5.559 -0.245 -15.280 1.00 98.88 87 CYS A O 1
ATOM 672 N N . LEU A 1 88 ? 4.220 1.551 -15.273 1.00 98.81 88 LEU A N 1
ATOM 673 C CA . LEU A 1 88 ? 5.045 2.316 -14.328 1.00 98.81 88 LEU A CA 1
ATOM 674 C C . LEU A 1 88 ? 4.830 1.945 -12.856 1.00 98.81 88 LEU A C 1
ATOM 676 O O . LEU A 1 88 ? 5.662 2.310 -12.029 1.00 98.81 88 LEU A O 1
ATOM 680 N N . GLY A 1 89 ? 3.750 1.226 -12.538 1.00 98.56 89 GLY A N 1
ATOM 681 C CA . GLY A 1 89 ? 3.352 0.928 -11.162 1.00 98.56 89 GLY A CA 1
ATOM 682 C C . GLY A 1 89 ? 2.788 2.151 -10.429 1.00 98.56 89 GLY A C 1
ATOM 683 O O . GLY A 1 89 ? 2.366 3.119 -11.059 1.00 98.56 89 GLY A O 1
ATOM 684 N N . ALA A 1 90 ? 2.779 2.081 -9.097 1.00 98.38 90 ALA A N 1
ATOM 685 C CA . ALA A 1 90 ? 2.362 3.162 -8.201 1.00 98.38 90 ALA A CA 1
ATOM 686 C C . ALA A 1 90 ? 3.572 3.900 -7.600 1.00 98.38 90 ALA A C 1
ATOM 688 O O . ALA A 1 90 ? 4.702 3.421 -7.695 1.00 98.38 90 ALA A O 1
ATOM 689 N N . ASP A 1 91 ? 3.347 5.040 -6.946 1.00 98.38 91 ASP A N 1
ATOM 690 C CA . ASP A 1 91 ? 4.434 5.854 -6.381 1.00 98.38 91 ASP A CA 1
ATOM 691 C C . ASP A 1 91 ? 5.117 5.224 -5.159 1.00 98.38 91 ASP A C 1
ATOM 693 O O . ASP A 1 91 ? 6.319 5.395 -4.970 1.00 98.38 91 ASP A O 1
ATOM 697 N N . LEU A 1 92 ? 4.382 4.465 -4.343 1.00 97.69 92 LEU A N 1
ATOM 698 C CA . LEU A 1 92 ? 4.933 3.792 -3.168 1.00 97.69 92 LEU A CA 1
ATOM 699 C C . LEU A 1 92 ? 5.296 2.344 -3.471 1.00 97.69 92 LEU A C 1
ATOM 701 O O . LEU A 1 92 ? 4.566 1.621 -4.145 1.00 97.69 92 LEU A O 1
ATOM 705 N N . LYS A 1 93 ? 6.416 1.901 -2.889 1.00 98.00 93 LYS A N 1
ATOM 706 C CA . LYS A 1 93 ? 6.975 0.553 -3.074 1.00 98.00 93 LYS A CA 1
ATOM 707 C C . LYS A 1 93 ? 7.107 0.177 -4.556 1.00 98.00 93 LYS A C 1
ATOM 709 O O . LYS A 1 93 ? 6.879 -0.973 -4.929 1.00 98.00 93 LYS A O 1
ATOM 714 N N . ASN A 1 94 ? 7.504 1.150 -5.372 1.00 98.81 94 ASN A N 1
ATOM 715 C CA . ASN A 1 94 ? 7.436 1.088 -6.818 1.00 98.81 94 ASN A CA 1
ATOM 716 C C . ASN A 1 94 ? 8.195 -0.106 -7.408 1.00 98.81 94 ASN A C 1
ATOM 718 O O . ASN A 1 94 ? 9.312 -0.435 -6.995 1.00 98.81 94 ASN A O 1
ATOM 722 N N . THR A 1 95 ? 7.575 -0.687 -8.430 1.00 98.88 95 THR A N 1
ATOM 723 C CA . THR A 1 95 ? 8.220 -1.494 -9.463 1.00 98.88 95 THR A CA 1
ATOM 724 C C . THR A 1 95 ? 7.604 -1.097 -10.801 1.00 98.88 95 THR A C 1
ATOM 726 O O . THR A 1 95 ? 6.403 -0.828 -10.867 1.00 98.88 95 THR A O 1
ATOM 729 N N . PHE A 1 96 ? 8.404 -1.068 -11.865 1.00 98.88 96 PHE A N 1
ATOM 730 C CA . PHE A 1 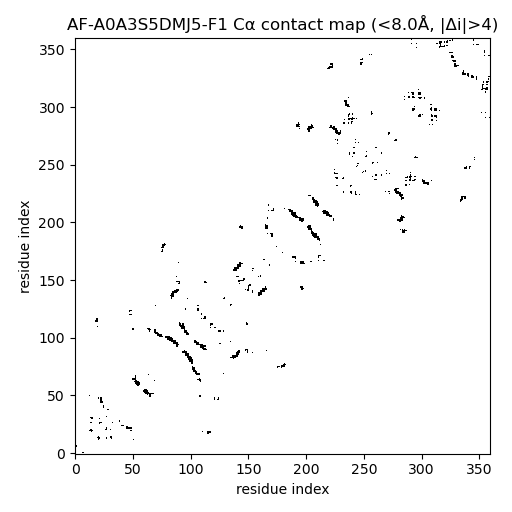96 ? 7.869 -1.027 -13.225 1.00 98.88 96 PHE A CA 1
ATOM 731 C C . PHE A 1 96 ? 7.827 -2.442 -13.809 1.00 98.88 96 PHE A C 1
ATOM 733 O O . PHE A 1 96 ? 8.529 -3.347 -13.350 1.00 98.88 96 PHE A O 1
ATOM 740 N N . CYS A 1 97 ? 7.020 -2.638 -14.847 1.00 98.94 97 CYS A N 1
ATOM 741 C CA . CYS A 1 97 ? 6.890 -3.913 -15.541 1.00 98.94 97 CYS A CA 1
ATOM 742 C C . CYS A 1 97 ? 7.006 -3.724 -17.055 1.00 98.94 97 CYS A C 1
ATOM 744 O O . CYS A 1 97 ? 6.395 -2.815 -17.618 1.00 98.94 97 CYS A O 1
ATOM 746 N N . LEU A 1 98 ? 7.789 -4.582 -17.711 1.00 98.88 98 LEU A N 1
ATOM 747 C CA . LEU A 1 98 ? 7.843 -4.685 -19.169 1.00 98.88 98 LEU A CA 1
ATOM 748 C C . LEU A 1 98 ? 7.014 -5.886 -19.607 1.00 98.88 98 LEU A C 1
ATOM 750 O O . LEU A 1 98 ? 7.288 -7.000 -19.168 1.00 98.88 98 LEU A O 1
ATOM 754 N N . VAL A 1 99 ? 6.043 -5.680 -20.491 1.00 98.81 99 VAL A N 1
ATOM 755 C CA . VAL A 1 99 ? 5.178 -6.749 -21.007 1.00 98.81 99 VAL A CA 1
ATOM 756 C C . VAL A 1 99 ? 5.326 -6.833 -22.521 1.00 98.81 99 VAL A C 1
ATOM 758 O O . VAL A 1 99 ? 5.204 -5.814 -23.197 1.00 98.81 99 VAL A O 1
ATOM 761 N N . ARG A 1 100 ? 5.611 -8.024 -23.063 1.00 98.69 100 ARG A N 1
ATOM 762 C CA . ARG A 1 100 ? 5.636 -8.290 -24.514 1.00 98.69 100 ARG A CA 1
ATOM 763 C C . ARG A 1 100 ? 5.450 -9.779 -24.794 1.00 98.69 100 ARG A C 1
ATOM 765 O O . ARG A 1 100 ? 6.028 -10.621 -24.109 1.00 98.69 100 ARG A O 1
ATOM 772 N N . GLY A 1 101 ? 4.712 -10.104 -25.852 1.00 98.38 101 GLY A N 1
ATOM 773 C CA . GLY A 1 101 ? 4.447 -11.481 -26.254 1.00 98.38 101 GLY A CA 1
ATOM 774 C C . GLY A 1 101 ? 3.580 -12.186 -25.217 1.00 98.38 101 GLY A C 1
ATOM 775 O O . GLY A 1 101 ? 2.419 -11.830 -25.046 1.00 98.38 101 GLY A O 1
ATOM 776 N N . GLU A 1 102 ? 4.150 -13.170 -24.531 1.00 98.38 102 GLU A N 1
ATOM 777 C CA . GLU A 1 102 ? 3.491 -13.968 -23.487 1.00 98.38 102 GLU A CA 1
ATOM 778 C C . GLU A 1 102 ? 4.220 -13.875 -22.134 1.00 98.38 102 GLU A C 1
ATOM 780 O O . GLU A 1 102 ? 4.070 -14.745 -21.279 1.00 98.38 102 GLU A O 1
ATOM 785 N N . GLN A 1 103 ? 5.049 -12.843 -21.937 1.00 98.50 103 GLN A N 1
ATOM 786 C CA . GLN A 1 103 ? 5.861 -12.682 -20.731 1.00 98.50 103 GLN A CA 1
ATOM 787 C C . GLN A 1 103 ? 5.808 -11.258 -20.170 1.00 98.50 103 GLN A C 1
ATOM 789 O O . GLN A 1 103 ? 5.580 -10.280 -20.889 1.00 98.50 103 GLN A O 1
ATOM 794 N N . ALA A 1 104 ? 6.076 -11.166 -18.871 1.00 98.56 104 ALA A N 1
ATOM 795 C CA . ALA A 1 104 ? 6.245 -9.933 -18.123 1.00 98.56 104 ALA A CA 1
ATOM 796 C C . ALA A 1 104 ? 7.558 -9.961 -17.327 1.00 98.56 104 ALA A C 1
ATOM 798 O O . ALA A 1 104 ? 7.931 -10.989 -16.762 1.00 98.56 104 ALA A O 1
ATOM 799 N N . VAL A 1 105 ? 8.256 -8.830 -17.247 1.00 98.75 105 VAL A N 1
ATOM 800 C CA . VAL A 1 105 ? 9.477 -8.664 -16.447 1.00 98.75 105 VAL A CA 1
ATOM 801 C C . VAL A 1 105 ? 9.265 -7.515 -15.477 1.00 98.75 105 VAL A C 1
ATOM 803 O O . VAL A 1 105 ? 9.173 -6.359 -15.888 1.00 98.75 105 VAL A O 1
ATOM 806 N N . VAL A 1 106 ? 9.208 -7.838 -14.187 1.00 98.75 106 VAL A N 1
ATOM 807 C CA . VAL A 1 106 ? 9.050 -6.856 -13.106 1.00 98.75 106 VAL A CA 1
ATOM 808 C C . VAL A 1 106 ? 10.426 -6.428 -12.603 1.00 98.75 106 VAL A C 1
ATOM 810 O O . VAL A 1 106 ? 11.291 -7.280 -12.359 1.00 98.75 106 VAL A O 1
ATOM 813 N N . SER A 1 107 ? 10.622 -5.119 -12.443 1.00 98.88 107 SER A N 1
ATOM 814 C CA . SER A 1 107 ? 11.848 -4.544 -11.891 1.00 98.88 107 SER A CA 1
ATOM 815 C C . SER A 1 107 ? 12.081 -4.965 -10.439 1.00 98.88 107 SER A C 1
ATOM 817 O O . SER A 1 107 ? 11.222 -5.541 -9.769 1.00 98.88 107 SER A O 1
ATOM 819 N N . GLN A 1 108 ? 13.255 -4.623 -9.921 1.00 98.75 108 GLN A N 1
ATOM 820 C CA . GLN A 1 108 ? 13.490 -4.585 -8.484 1.00 98.75 108 GLN A CA 1
ATOM 821 C C . GLN A 1 108 ? 12.636 -3.511 -7.811 1.00 98.75 108 GLN A C 1
ATOM 823 O O . GLN A 1 108 ? 12.169 -2.575 -8.465 1.00 98.75 108 GLN A O 1
ATOM 828 N N . HIS A 1 109 ? 12.480 -3.633 -6.494 1.00 98.56 109 HIS A N 1
ATOM 829 C CA . HIS A 1 109 ? 11.911 -2.587 -5.654 1.00 98.56 109 HIS A CA 1
ATOM 830 C C . HIS A 1 109 ? 12.725 -1.294 -5.759 1.00 98.56 109 HIS A C 1
ATOM 832 O O . HIS A 1 109 ? 13.930 -1.288 -5.496 1.00 98.56 109 HIS A O 1
ATOM 838 N N . LEU A 1 110 ? 12.045 -0.202 -6.104 1.00 98.19 110 LEU A N 1
ATOM 839 C CA . LEU A 1 110 ? 12.638 1.128 -6.246 1.00 98.19 110 LEU A CA 1
ATOM 840 C C . LEU A 1 110 ? 12.220 2.080 -5.115 1.00 98.19 110 LEU A C 1
ATOM 842 O O . LEU A 1 110 ? 12.842 3.118 -4.938 1.00 98.19 110 LEU A O 1
ATOM 846 N N . GLY A 1 111 ? 11.282 1.688 -4.252 1.00 96.75 111 GLY A N 1
ATOM 847 C CA . GLY A 1 111 ? 10.920 2.471 -3.065 1.00 96.75 111 GLY A CA 1
ATOM 848 C C . GLY A 1 111 ? 9.844 3.515 -3.344 1.00 96.75 111 GLY A C 1
ATOM 849 O O . GLY A 1 111 ? 8.858 3.200 -4.006 1.00 96.75 111 GLY A O 1
ATOM 850 N N . ASP A 1 112 ? 9.994 4.705 -2.771 1.00 97.44 112 ASP A N 1
ATOM 851 C CA . ASP A 1 112 ? 9.078 5.836 -2.932 1.00 97.44 112 ASP A CA 1
ATOM 852 C C . ASP A 1 112 ? 9.564 6.733 -4.080 1.00 97.44 112 ASP A C 1
ATOM 854 O O . ASP A 1 112 ? 10.704 7.194 -4.081 1.00 97.44 112 ASP A O 1
ATOM 858 N N . LEU A 1 113 ? 8.718 6.964 -5.085 1.00 98.12 113 LEU A N 1
ATOM 859 C CA . LEU A 1 113 ? 9.075 7.787 -6.243 1.00 98.12 113 LEU A CA 1
ATOM 860 C C . LEU A 1 113 ? 9.157 9.288 -5.930 1.00 98.12 113 LEU A C 1
ATOM 862 O O . LEU A 1 113 ? 9.645 10.047 -6.768 1.00 98.12 113 LEU A O 1
ATOM 866 N N . SER A 1 114 ? 8.706 9.715 -4.749 1.00 95.50 114 SER A N 1
ATOM 867 C CA . SER A 1 114 ? 8.852 11.089 -4.263 1.00 95.50 114 SER A CA 1
ATOM 868 C C . SER A 1 114 ? 10.190 11.361 -3.562 1.00 95.50 114 SER A C 1
ATOM 870 O O . SER A 1 114 ? 10.511 12.528 -3.324 1.00 95.50 114 SER A O 1
ATOM 872 N N . ASP A 1 115 ? 10.986 10.321 -3.277 1.00 95.19 115 ASP A N 1
ATOM 873 C CA . ASP A 1 115 ? 12.313 10.463 -2.668 1.00 95.19 115 ASP A CA 1
ATOM 874 C C . ASP A 1 115 ? 13.275 11.244 -3.577 1.00 95.19 115 ASP A C 1
ATOM 876 O O . ASP A 1 115 ? 13.286 11.105 -4.807 1.00 95.19 115 ASP A O 1
ATOM 880 N N . ASP A 1 116 ? 14.147 12.048 -2.967 1.00 90.56 116 ASP A N 1
ATOM 881 C CA . ASP A 1 116 ? 15.089 12.874 -3.719 1.00 90.56 116 ASP A CA 1
ATOM 882 C C . ASP A 1 116 ? 16.100 12.004 -4.485 1.00 90.56 116 ASP A C 1
ATOM 884 O O . ASP A 1 116 ? 16.715 11.090 -3.938 1.00 90.56 116 ASP A O 1
ATOM 888 N N . GLY A 1 117 ? 16.278 12.278 -5.777 1.00 89.12 117 GLY A N 1
ATOM 889 C CA . GLY A 1 117 ? 17.216 11.553 -6.637 1.00 89.12 117 GLY A CA 1
ATOM 890 C C . GLY A 1 117 ? 16.789 10.141 -7.068 1.00 89.12 117 GLY A C 1
ATOM 891 O O . GLY A 1 117 ? 17.532 9.500 -7.820 1.00 89.12 117 GLY A O 1
ATOM 892 N N . ILE A 1 118 ? 15.602 9.647 -6.686 1.00 96.31 118 ILE A N 1
ATOM 893 C CA . ILE A 1 118 ? 15.181 8.269 -7.012 1.00 96.31 118 ILE A CA 1
ATOM 894 C C . ILE A 1 118 ? 15.060 8.004 -8.520 1.00 96.31 118 ILE A C 1
ATOM 896 O O . ILE A 1 118 ? 15.355 6.903 -8.999 1.00 96.31 118 ILE A O 1
ATOM 900 N N . GLN A 1 119 ? 14.703 9.032 -9.296 1.00 97.31 119 GLN A N 1
ATOM 901 C CA . GLN A 1 119 ? 14.508 8.922 -10.743 1.00 97.31 119 GLN A CA 1
ATOM 902 C C . GLN A 1 119 ? 15.769 8.429 -11.473 1.00 97.31 119 GLN A C 1
ATOM 904 O O . GLN A 1 119 ? 15.654 7.715 -12.469 1.00 97.31 119 GLN A O 1
ATOM 909 N N . ALA A 1 120 ? 16.971 8.770 -10.992 1.00 96.38 120 ALA A N 1
ATOM 910 C CA . ALA A 1 120 ? 18.218 8.330 -11.616 1.00 96.38 120 ALA A CA 1
ATOM 911 C C . ALA A 1 120 ? 18.365 6.800 -11.557 1.00 96.38 120 ALA A C 1
ATOM 913 O O . ALA A 1 120 ? 18.613 6.157 -12.577 1.00 96.38 120 ALA A O 1
ATOM 914 N N . GLN A 1 121 ? 18.127 6.205 -10.383 1.00 97.31 121 GLN A N 1
ATOM 915 C CA . GLN A 1 121 ? 18.175 4.751 -10.208 1.00 97.31 121 GLN A CA 1
ATOM 916 C C . GLN A 1 121 ? 17.040 4.050 -10.957 1.00 97.31 121 GLN A C 1
ATOM 918 O O . GLN A 1 121 ? 17.265 3.010 -11.575 1.00 97.31 121 GLN A O 1
ATOM 923 N N . TRP A 1 122 ? 15.845 4.645 -10.962 1.00 98.69 122 TRP A N 1
ATOM 924 C CA . TRP A 1 122 ? 14.706 4.136 -11.724 1.00 98.69 122 TRP A CA 1
ATOM 925 C C . TRP A 1 122 ? 15.007 4.077 -13.232 1.00 98.69 122 TRP A C 1
ATOM 927 O O . TRP A 1 122 ? 14.794 3.045 -13.873 1.00 98.69 122 TRP A O 1
ATOM 937 N N . ARG A 1 123 ? 15.577 5.151 -13.804 1.00 98.25 123 ARG A N 1
ATOM 938 C CA . ARG A 1 123 ? 15.936 5.220 -15.232 1.00 98.25 123 ARG A CA 1
ATOM 939 C C . ARG A 1 123 ? 17.060 4.255 -15.596 1.00 98.25 123 ARG A C 1
ATOM 941 O O . ARG A 1 123 ? 16.988 3.642 -16.658 1.00 98.25 123 ARG A O 1
ATOM 948 N N . GLU A 1 124 ? 18.068 4.087 -14.741 1.00 98.12 124 GLU A N 1
ATOM 949 C CA . GLU A 1 124 ? 19.136 3.110 -14.990 1.00 98.12 124 GLU A CA 1
ATOM 950 C C . GLU A 1 124 ? 18.634 1.666 -14.929 1.00 98.12 124 GLU A C 1
ATOM 952 O O . GLU A 1 124 ? 19.044 0.841 -15.751 1.00 98.12 124 GLU A O 1
ATOM 957 N N . ALA A 1 125 ? 17.721 1.351 -14.007 1.00 98.62 125 ALA A N 1
ATOM 958 C CA . ALA A 1 125 ? 17.062 0.050 -13.969 1.00 98.62 125 ALA A CA 1
ATOM 959 C C . ALA A 1 125 ? 16.266 -0.195 -15.258 1.00 98.62 125 ALA A C 1
ATOM 961 O O . ALA A 1 125 ? 16.437 -1.234 -15.900 1.00 98.62 125 ALA A O 1
ATOM 962 N N . LEU A 1 126 ? 15.462 0.784 -15.691 1.00 98.75 126 LEU A N 1
ATOM 963 C CA . LEU A 1 126 ? 14.698 0.686 -16.934 1.00 98.75 126 LEU A CA 1
ATOM 964 C C . LEU A 1 126 ? 15.615 0.490 -18.144 1.00 98.75 126 LEU A C 1
ATOM 966 O O . LEU A 1 126 ? 15.403 -0.436 -18.923 1.00 98.75 126 LEU A O 1
ATOM 970 N N . ARG A 1 127 ? 16.662 1.312 -18.276 1.00 98.62 127 ARG A N 1
ATOM 971 C CA . ARG A 1 127 ? 17.620 1.244 -19.387 1.00 98.62 127 ARG A CA 1
ATOM 972 C C . ARG A 1 127 ? 18.285 -0.129 -19.473 1.00 98.62 127 ARG A C 1
ATOM 974 O O . ARG A 1 127 ? 18.398 -0.689 -20.564 1.00 98.62 127 ARG A O 1
ATOM 981 N N . LEU A 1 128 ? 18.737 -0.676 -18.342 1.00 98.56 128 LEU A N 1
ATOM 982 C CA . LEU A 1 128 ? 19.385 -1.985 -18.325 1.00 98.56 128 LEU A CA 1
ATOM 983 C C . LEU A 1 128 ? 18.402 -3.103 -18.683 1.00 98.56 128 LEU A C 1
ATOM 985 O O . LEU A 1 128 ? 18.721 -3.925 -19.537 1.00 98.56 128 LEU A O 1
ATOM 989 N N . ILE A 1 129 ? 17.218 -3.134 -18.066 1.00 98.50 129 ILE A N 1
ATOM 990 C CA . ILE A 1 129 ? 16.234 -4.195 -18.319 1.00 98.50 129 ILE A CA 1
ATOM 991 C C . ILE A 1 129 ? 15.735 -4.129 -19.773 1.00 98.50 129 ILE A C 1
ATOM 993 O O . ILE A 1 129 ? 15.639 -5.168 -20.425 1.00 98.50 129 ILE A O 1
ATOM 997 N N . GLN A 1 130 ? 15.526 -2.930 -20.329 1.00 98.69 130 GLN A N 1
ATOM 998 C CA . GLN A 1 130 ? 15.216 -2.756 -21.752 1.00 98.69 130 GLN A CA 1
ATOM 999 C C . GLN A 1 130 ? 16.314 -3.320 -22.656 1.00 98.69 130 GLN A C 1
ATOM 1001 O O . GLN A 1 130 ? 16.014 -3.996 -23.635 1.00 98.69 130 GLN A O 1
ATOM 1006 N N . SER A 1 131 ? 17.584 -3.093 -22.308 1.00 98.56 131 SER A N 1
ATOM 1007 C CA . SER A 1 131 ? 18.717 -3.636 -23.059 1.00 98.56 131 SER A CA 1
ATOM 1008 C C . SER A 1 131 ? 18.833 -5.158 -22.953 1.00 98.56 131 SER A C 1
ATOM 1010 O O . SER A 1 131 ? 19.208 -5.786 -23.938 1.00 98.56 131 SER A O 1
ATOM 1012 N N . ILE A 1 132 ? 18.549 -5.751 -21.788 1.00 98.44 132 ILE A N 1
ATOM 1013 C CA . ILE A 1 132 ? 18.592 -7.210 -21.587 1.00 98.44 132 ILE A CA 1
ATOM 1014 C C . ILE A 1 132 ? 17.535 -7.902 -22.452 1.00 98.44 132 ILE A C 1
ATOM 1016 O O . ILE A 1 132 ? 17.817 -8.930 -23.063 1.00 98.44 132 ILE A O 1
ATOM 1020 N N . TYR A 1 133 ? 16.332 -7.331 -22.513 1.00 98.31 133 TYR A N 1
ATOM 1021 C CA . TYR A 1 133 ? 15.187 -7.927 -23.200 1.00 98.31 133 TYR A CA 1
ATOM 1022 C C . TYR A 1 133 ? 14.969 -7.402 -24.625 1.00 98.31 133 TYR A C 1
ATOM 1024 O O . TYR A 1 133 ? 13.958 -7.745 -25.240 1.00 98.31 133 TYR A O 1
ATOM 1032 N N . ASP A 1 134 ? 15.887 -6.584 -25.152 1.00 98.44 134 ASP A N 1
ATOM 1033 C CA . ASP A 1 134 ? 15.749 -5.884 -26.439 1.00 98.44 134 ASP A CA 1
ATOM 1034 C C . ASP A 1 134 ? 14.349 -5.265 -26.596 1.00 98.44 134 ASP A C 1
ATOM 1036 O O . ASP A 1 134 ? 13.557 -5.623 -27.471 1.00 98.44 134 ASP A O 1
ATOM 1040 N N . PHE A 1 135 ? 13.974 -4.431 -25.626 1.00 98.69 135 PHE A N 1
ATOM 1041 C CA . PHE A 1 135 ? 12.614 -3.941 -25.437 1.00 98.69 135 PHE A CA 1
ATOM 1042 C C . PHE A 1 135 ? 12.530 -2.437 -25.690 1.00 98.69 135 PHE A C 1
ATOM 1044 O O . PHE A 1 135 ? 13.191 -1.643 -25.023 1.00 98.69 135 PHE A O 1
ATOM 1051 N N . THR A 1 136 ? 11.643 -2.041 -26.601 1.00 98.50 136 THR A N 1
ATOM 1052 C CA . THR A 1 136 ? 11.270 -0.641 -26.837 1.00 98.50 136 THR A CA 1
ATOM 1053 C C . THR A 1 136 ? 9.764 -0.504 -26.619 1.00 98.50 136 THR A C 1
ATOM 1055 O O . THR A 1 136 ? 9.021 -1.146 -27.358 1.00 98.50 136 THR A O 1
ATOM 1058 N N . PRO A 1 137 ? 9.294 0.269 -25.619 1.00 98.31 137 PRO A N 1
ATOM 1059 C CA . PRO A 1 137 ? 7.868 0.416 -25.348 1.00 98.31 137 PRO A CA 1
ATOM 1060 C C . PRO A 1 137 ? 7.153 1.118 -26.502 1.00 98.31 137 PRO A C 1
ATOM 1062 O O . PRO A 1 137 ? 7.622 2.134 -27.013 1.00 98.31 137 PRO A O 1
ATOM 1065 N N . GLU A 1 138 ? 5.979 0.607 -26.855 1.00 98.50 138 GLU A N 1
ATOM 1066 C CA . GLU A 1 138 ? 5.039 1.249 -27.777 1.00 98.50 138 GLU A CA 1
ATOM 1067 C C . GLU A 1 138 ? 3.894 1.939 -27.027 1.00 98.50 138 GLU A C 1
ATOM 1069 O O . GLU A 1 138 ? 3.234 2.819 -27.580 1.00 98.50 138 GLU A O 1
ATOM 1074 N N . ARG A 1 139 ? 3.653 1.545 -25.769 1.00 98.38 139 ARG A N 1
ATOM 1075 C CA . ARG A 1 139 ? 2.603 2.080 -24.891 1.00 98.38 139 ARG A CA 1
ATOM 1076 C C . ARG A 1 139 ? 3.073 2.166 -23.449 1.00 98.38 139 ARG A C 1
ATOM 1078 O O . ARG A 1 139 ? 3.961 1.417 -23.031 1.00 98.38 139 ARG A O 1
ATOM 1085 N N . ILE A 1 140 ? 2.427 3.046 -22.693 1.00 98.69 140 ILE A N 1
ATOM 1086 C CA . ILE A 1 140 ? 2.638 3.212 -21.257 1.00 98.69 140 ILE A CA 1
ATOM 1087 C C . ILE A 1 140 ? 1.330 2.963 -20.517 1.00 98.69 140 ILE A C 1
ATOM 1089 O O . ILE A 1 140 ? 0.271 3.413 -20.948 1.00 98.69 140 ILE A O 1
ATOM 1093 N N . VAL A 1 141 ? 1.421 2.280 -19.382 1.00 98.75 141 VAL A N 1
ATOM 1094 C CA . VAL A 1 141 ? 0.332 2.172 -18.411 1.00 98.75 141 VAL A CA 1
ATOM 1095 C C . VAL A 1 141 ? 0.778 2.804 -17.099 1.00 98.75 141 VAL A C 1
ATOM 1097 O O . VAL A 1 141 ? 1.861 2.495 -16.595 1.00 98.75 141 VAL A O 1
ATOM 1100 N N . CYS A 1 142 ? -0.044 3.682 -16.535 1.00 98.31 142 CYS A N 1
ATOM 1101 C CA . CYS A 1 142 ? 0.176 4.263 -15.211 1.00 98.31 142 CYS A CA 1
ATOM 1102 C C . CYS A 1 142 ? -1.092 4.195 -14.354 1.00 98.31 142 CYS A C 1
ATOM 1104 O O . CYS A 1 142 ? -2.175 3.853 -14.835 1.00 98.31 142 CYS A O 1
ATOM 1106 N N . ASP A 1 143 ? -0.947 4.503 -13.069 1.00 98.69 143 ASP A N 1
ATOM 1107 C CA . ASP A 1 143 ? -2.081 4.619 -12.157 1.00 98.69 143 ASP A CA 1
ATOM 1108 C C . ASP 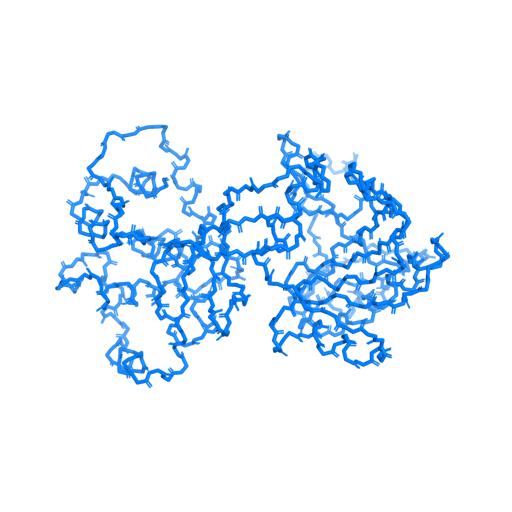A 1 143 ? -3.059 5.717 -12.625 1.00 98.69 143 ASP A C 1
ATOM 1110 O O . ASP A 1 143 ? -2.667 6.702 -13.258 1.00 98.69 143 ASP A O 1
ATOM 1114 N N . ALA A 1 144 ? -4.343 5.557 -12.309 1.00 98.12 144 ALA A N 1
ATOM 1115 C CA . ALA A 1 144 ? -5.367 6.567 -12.561 1.00 98.12 144 ALA A CA 1
ATOM 1116 C C . ALA A 1 144 ? -5.202 7.836 -11.704 1.00 98.12 144 ALA A C 1
ATOM 1118 O O . ALA A 1 144 ? -5.821 8.858 -12.010 1.00 98.12 144 ALA A O 1
ATOM 1119 N N . HIS A 1 145 ? -4.379 7.808 -10.652 1.00 97.81 145 HIS A N 1
ATOM 1120 C CA . HIS A 1 145 ? -4.099 8.964 -9.813 1.00 97.81 145 HIS A CA 1
ATOM 1121 C C . HIS A 1 145 ? -3.312 10.046 -10.591 1.00 97.81 145 HIS A C 1
ATOM 1123 O O . HIS A 1 145 ? -2.126 9.873 -10.896 1.00 97.81 145 HIS A O 1
ATOM 1129 N N . PRO A 1 146 ? -3.905 11.226 -10.867 1.00 96.12 146 PRO A N 1
ATOM 1130 C CA . PRO A 1 146 ? -3.261 12.249 -11.697 1.00 96.12 146 PRO A CA 1
ATOM 1131 C C . PRO A 1 146 ? -2.106 12.967 -10.984 1.00 96.12 146 PRO A C 1
ATOM 1133 O O . PRO A 1 146 ? -1.250 13.553 -11.636 1.00 96.12 146 PRO A O 1
ATOM 1136 N N . GLY A 1 147 ? -2.092 12.945 -9.648 1.00 96.25 147 GLY A N 1
ATOM 1137 C CA . GLY A 1 147 ? -1.052 13.572 -8.828 1.00 96.25 147 GLY A CA 1
ATOM 1138 C C . GLY A 1 147 ? 0.178 12.703 -8.558 1.00 96.25 147 GLY A C 1
ATOM 1139 O O . GLY A 1 147 ? 1.017 13.122 -7.773 1.00 96.25 147 GLY A O 1
ATOM 1140 N N . TYR A 1 148 ? 0.266 11.503 -9.138 1.00 97.94 148 TYR A N 1
ATOM 1141 C CA . TYR A 1 148 ? 1.431 10.637 -8.951 1.00 97.94 148 TYR A CA 1
ATOM 1142 C C . TYR A 1 148 ? 2.643 11.123 -9.759 1.00 97.94 148 TYR A C 1
ATOM 1144 O O . TYR A 1 148 ? 2.514 11.578 -10.900 1.00 97.94 148 TYR A O 1
ATOM 1152 N N . VAL A 1 149 ? 3.834 10.954 -9.188 1.00 98.00 149 VAL A N 1
ATOM 1153 C CA . VAL A 1 149 ? 5.130 11.163 -9.842 1.00 98.00 149 VAL A CA 1
ATOM 1154 C C . VAL A 1 149 ? 5.267 10.233 -11.048 1.00 98.00 149 VAL A C 1
ATOM 1156 O O . VAL A 1 149 ? 5.678 10.666 -12.125 1.00 98.00 149 VAL A O 1
ATOM 1159 N N . SER A 1 150 ? 4.849 8.972 -10.913 1.00 97.81 150 SER A N 1
ATOM 1160 C CA . SER A 1 150 ? 4.798 8.012 -12.025 1.00 97.81 150 SER A CA 1
ATOM 1161 C C . SER A 1 150 ? 3.909 8.498 -13.179 1.00 97.81 150 SER A C 1
ATOM 1163 O O . SER A 1 150 ? 4.318 8.418 -14.340 1.00 97.81 150 SER A O 1
ATOM 1165 N N . SER A 1 151 ? 2.743 9.086 -12.891 1.00 96.31 151 SER A N 1
ATOM 1166 C CA . SER A 1 151 ? 1.859 9.690 -13.903 1.00 96.31 151 SER A CA 1
ATOM 1167 C C . SER A 1 151 ? 2.518 10.881 -14.610 1.00 96.31 151 SER A C 1
ATOM 1169 O O . SER A 1 151 ? 2.409 11.024 -15.832 1.00 96.31 151 SER A O 1
ATOM 1171 N N . GLN A 1 152 ? 3.276 11.706 -13.878 1.00 96.75 152 GLN A N 1
ATOM 1172 C CA . GLN A 1 152 ? 4.087 12.763 -14.484 1.00 96.75 152 GLN A CA 1
ATOM 1173 C C . GLN A 1 152 ? 5.154 12.175 -15.421 1.00 96.75 152 GLN A C 1
ATOM 1175 O O . GLN A 1 152 ? 5.262 12.614 -16.569 1.00 96.75 152 GLN A O 1
ATOM 1180 N N . TRP A 1 153 ? 5.895 11.151 -14.991 1.00 97.50 153 TRP A N 1
ATOM 1181 C CA . TRP A 1 153 ? 6.919 10.504 -15.822 1.00 97.50 153 TRP A CA 1
ATOM 1182 C C . TRP A 1 153 ? 6.332 9.862 -17.084 1.00 97.50 153 TRP A C 1
ATOM 1184 O O . TRP A 1 153 ? 6.949 9.957 -18.145 1.00 97.50 153 TRP A O 1
ATOM 1194 N N . ALA A 1 154 ? 5.130 9.278 -17.009 1.00 97.00 154 ALA A N 1
ATOM 1195 C CA . ALA A 1 154 ? 4.418 8.765 -18.182 1.00 97.00 154 ALA A CA 1
ATOM 1196 C C . ALA A 1 154 ? 4.217 9.856 -19.243 1.00 97.00 154 ALA A C 1
ATOM 1198 O O . ALA A 1 154 ? 4.462 9.635 -20.430 1.00 97.00 154 ALA A O 1
ATOM 1199 N N . SER A 1 155 ? 3.805 11.054 -18.813 1.00 94.75 155 SER A N 1
ATOM 1200 C CA . SER A 1 155 ? 3.537 12.178 -19.717 1.00 94.75 155 SER A CA 1
ATOM 1201 C C . SER A 1 155 ? 4.794 12.675 -20.448 1.00 94.75 155 SER A C 1
ATOM 1203 O O . SER A 1 155 ? 4.727 13.083 -21.610 1.00 94.75 155 SER A O 1
ATOM 1205 N N . GLU A 1 156 ? 5.963 12.582 -19.809 1.00 95.75 156 GLU A N 1
ATOM 1206 C CA . GLU A 1 156 ? 7.245 13.024 -20.369 1.00 95.75 156 GLU A CA 1
ATOM 1207 C C . GLU A 1 156 ? 7.764 12.100 -21.483 1.00 95.75 156 GLU A C 1
ATOM 1209 O O . GLU A 1 156 ? 8.514 12.547 -22.354 1.00 95.75 156 GLU A O 1
ATOM 1214 N N . MET A 1 157 ? 7.352 10.828 -21.489 1.00 94.69 157 MET A N 1
ATOM 1215 C CA . MET A 1 157 ? 7.824 9.816 -22.444 1.00 94.69 157 MET A CA 1
ATOM 1216 C C . MET A 1 157 ? 7.165 9.903 -23.831 1.00 94.69 157 MET A C 1
ATOM 1218 O O . MET A 1 157 ? 7.664 9.289 -24.771 1.00 94.69 157 MET A O 1
ATOM 1222 N N . ARG A 1 158 ? 6.090 10.692 -23.994 1.00 92.25 158 ARG A N 1
ATOM 1223 C CA . ARG A 1 158 ? 5.416 10.967 -25.287 1.00 92.25 158 ARG A CA 1
ATOM 1224 C C . ARG A 1 158 ? 4.968 9.718 -26.068 1.00 92.25 158 ARG A C 1
ATOM 1226 O O . ARG A 1 158 ? 4.956 9.733 -27.299 1.00 92.25 158 ARG A O 1
ATOM 1233 N N . LEU A 1 159 ? 4.577 8.661 -25.362 1.00 97.38 159 LEU A N 1
ATOM 1234 C CA . LEU A 1 159 ? 3.921 7.482 -25.931 1.00 97.38 159 LEU A CA 1
ATOM 1235 C C . LEU A 1 159 ? 2.415 7.513 -25.626 1.00 97.38 159 LEU A C 1
ATOM 1237 O O . LEU A 1 159 ? 1.992 8.264 -24.746 1.00 97.38 159 LEU A O 1
ATOM 1241 N N . PRO A 1 160 ? 1.588 6.725 -26.337 1.00 98.19 160 PRO A N 1
ATOM 1242 C CA . PRO A 1 160 ? 0.211 6.480 -25.926 1.00 98.19 160 PRO A CA 1
ATOM 1243 C C . PRO A 1 160 ? 0.170 5.950 -24.488 1.00 98.19 160 PRO A C 1
ATOM 1245 O O . PRO A 1 160 ? 0.776 4.917 -24.193 1.00 98.19 160 PRO A O 1
ATOM 1248 N N . THR A 1 161 ? -0.541 6.666 -23.620 1.00 98.19 161 THR A N 1
ATOM 1249 C CA . THR A 1 161 ? -0.654 6.349 -22.193 1.00 98.19 161 THR A CA 1
ATOM 1250 C C . THR A 1 161 ? -2.087 5.973 -21.854 1.00 98.19 161 THR A C 1
ATOM 1252 O O . THR A 1 161 ? -3.021 6.700 -22.195 1.00 98.19 161 THR A O 1
ATOM 1255 N N . GLU A 1 162 ? -2.244 4.851 -21.164 1.00 97.81 162 GLU A N 1
ATOM 1256 C CA . GLU A 1 162 ? -3.509 4.351 -20.632 1.00 97.81 162 GLU A CA 1
ATOM 1257 C C . GLU A 1 162 ? -3.434 4.327 -19.098 1.00 97.81 162 GLU A C 1
ATOM 1259 O O . GLU A 1 162 ? -2.365 4.121 -18.519 1.00 97.81 162 GLU A O 1
ATOM 1264 N N . THR A 1 163 ? -4.561 4.565 -18.431 1.00 98.19 163 THR A N 1
ATOM 1265 C CA . THR A 1 163 ? -4.645 4.532 -16.967 1.00 98.19 163 THR A CA 1
ATOM 1266 C C . THR A 1 163 ? -5.400 3.300 -16.493 1.00 98.19 163 THR A C 1
ATOM 1268 O O . THR A 1 163 ? -6.361 2.867 -17.127 1.00 98.19 163 THR A O 1
ATOM 1271 N N . VAL A 1 164 ? -4.987 2.752 -15.351 1.00 98.69 164 VAL A N 1
ATOM 1272 C CA . VAL A 1 164 ? -5.674 1.645 -14.670 1.00 98.69 164 VAL A CA 1
ATOM 1273 C C . VAL A 1 164 ? -5.979 2.064 -13.234 1.00 98.69 164 VAL A C 1
ATOM 1275 O O . VAL A 1 164 ? -5.160 2.719 -12.590 1.00 98.69 164 VAL A O 1
ATOM 1278 N N . LEU A 1 165 ? -7.168 1.715 -12.734 1.00 98.81 165 LEU A N 1
ATOM 1279 C CA . LEU A 1 165 ? -7.526 1.954 -11.333 1.00 98.81 165 LEU A CA 1
ATOM 1280 C C . LEU A 1 165 ? -6.611 1.144 -10.409 1.00 98.81 165 LEU A C 1
ATOM 1282 O O . LEU A 1 165 ? -6.363 -0.036 -10.661 1.00 98.81 165 LEU A O 1
ATOM 1286 N N . HIS A 1 166 ? -6.172 1.753 -9.310 1.00 98.75 166 HIS A N 1
ATOM 1287 C CA . HIS A 1 166 ? -5.218 1.150 -8.374 1.00 98.75 166 HIS A CA 1
ATOM 1288 C C . HIS A 1 166 ? -5.666 -0.241 -7.893 1.00 98.75 166 HIS A C 1
ATOM 1290 O O . HIS A 1 166 ? -4.957 -1.241 -8.017 1.00 98.75 166 HIS A O 1
ATOM 1296 N N . HIS A 1 167 ? -6.909 -0.331 -7.421 1.00 98.81 167 HIS A N 1
ATOM 1297 C CA . HIS A 1 167 ? -7.488 -1.569 -6.901 1.00 98.81 167 HIS A CA 1
ATOM 1298 C C . HIS A 1 167 ? -7.799 -2.594 -7.996 1.00 98.81 167 HIS A C 1
ATOM 1300 O O . HIS A 1 167 ? -7.690 -3.798 -7.759 1.00 98.81 167 HIS A O 1
ATOM 1306 N N . HIS A 1 168 ? -8.094 -2.147 -9.223 1.00 98.94 168 HIS A N 1
ATOM 1307 C CA . HIS A 1 168 ? -8.209 -3.054 -10.370 1.00 98.94 168 HIS A CA 1
ATOM 1308 C C . HIS A 1 168 ? -6.863 -3.717 -10.672 1.00 98.94 168 HIS A C 1
ATOM 1310 O O . HIS A 1 168 ? -6.817 -4.930 -10.873 1.00 98.94 168 HIS A O 1
ATOM 1316 N N . ALA A 1 169 ? -5.763 -2.959 -10.617 1.00 98.88 169 ALA A N 1
ATOM 1317 C CA . ALA A 1 169 ? -4.418 -3.501 -10.785 1.00 98.88 169 ALA A CA 1
ATOM 1318 C C . ALA A 1 169 ? -4.062 -4.517 -9.685 1.00 98.88 169 ALA A C 1
ATOM 1320 O O . ALA A 1 169 ? -3.519 -5.576 -10.000 1.00 98.88 169 ALA A O 1
ATOM 1321 N N . HIS A 1 170 ? -4.427 -4.257 -8.422 1.00 98.88 170 HIS A N 1
ATOM 1322 C CA . HIS A 1 170 ? -4.258 -5.229 -7.332 1.00 98.88 170 HIS A CA 1
ATOM 1323 C C . HIS A 1 170 ? -4.994 -6.547 -7.599 1.00 98.88 170 HIS A C 1
ATOM 1325 O O . HIS A 1 170 ? -4.391 -7.620 -7.520 1.00 98.88 170 HIS A O 1
ATOM 1331 N N . ALA A 1 171 ? -6.278 -6.477 -7.960 1.00 98.88 171 ALA A N 1
ATOM 1332 C CA . ALA A 1 171 ? -7.071 -7.662 -8.269 1.00 98.88 171 ALA A CA 1
ATOM 1333 C C . ALA A 1 171 ? -6.518 -8.421 -9.492 1.00 98.88 171 ALA A C 1
ATOM 1335 O O . ALA A 1 171 ? -6.350 -9.640 -9.445 1.00 98.88 171 ALA A O 1
ATOM 1336 N N . ALA A 1 172 ? -6.171 -7.709 -10.569 1.00 98.81 172 ALA A N 1
ATOM 1337 C CA . ALA A 1 172 ? -5.630 -8.302 -11.790 1.00 98.81 172 ALA A CA 1
ATOM 1338 C C . ALA A 1 172 ? -4.249 -8.949 -11.585 1.00 98.81 172 ALA A C 1
ATOM 1340 O O . ALA A 1 172 ? -3.979 -9.990 -12.185 1.00 98.81 172 ALA A O 1
ATOM 1341 N N . ALA A 1 173 ? -3.392 -8.382 -10.727 1.00 98.81 173 ALA A N 1
ATOM 1342 C CA . ALA A 1 173 ? -2.098 -8.972 -10.383 1.00 98.81 173 ALA A CA 1
ATOM 1343 C C . ALA A 1 173 ? -2.262 -10.326 -9.670 1.00 98.81 173 ALA A C 1
ATOM 1345 O O . ALA A 1 173 ? -1.602 -11.292 -10.047 1.00 98.81 173 ALA A O 1
ATOM 1346 N N . CYS A 1 174 ? -3.195 -10.419 -8.714 1.00 98.75 174 CYS A N 1
ATOM 1347 C CA . CYS A 1 174 ? -3.535 -11.672 -8.031 1.00 98.75 174 CYS A CA 1
ATOM 1348 C C . CYS A 1 174 ? -4.088 -12.722 -9.013 1.00 98.75 174 CYS A C 1
ATOM 1350 O O . CYS A 1 174 ? -3.623 -13.861 -9.045 1.00 98.75 174 CYS A O 1
ATOM 1352 N N . LEU A 1 175 ? -5.020 -12.328 -9.891 1.00 98.88 175 LEU A N 1
ATOM 1353 C CA . LEU A 1 175 ? -5.527 -13.209 -10.950 1.00 98.88 175 LEU A CA 1
ATOM 1354 C C . LEU A 1 175 ? -4.399 -13.726 -11.852 1.00 98.88 175 LEU A C 1
ATOM 1356 O O . LEU A 1 175 ? -4.366 -14.909 -12.194 1.00 98.88 175 LEU A O 1
ATOM 1360 N N . ALA A 1 176 ? -3.472 -12.845 -12.238 1.00 98.62 176 ALA A N 1
ATOM 1361 C CA . ALA A 1 176 ? -2.351 -13.196 -13.098 1.00 98.62 176 ALA A CA 1
ATOM 1362 C C . ALA A 1 176 ? -1.374 -14.177 -12.432 1.00 98.62 176 ALA A C 1
ATOM 1364 O O . ALA A 1 176 ? -0.993 -15.161 -13.063 1.00 98.62 176 ALA A O 1
ATOM 1365 N N . GLU A 1 177 ? -1.017 -13.960 -11.164 1.00 98.25 177 GLU A N 1
ATOM 1366 C CA . GLU A 1 177 ? -0.155 -14.874 -10.400 1.00 98.25 177 GLU A CA 1
ATOM 1367 C C . GLU A 1 177 ? -0.761 -16.283 -10.294 1.00 98.25 177 GLU A C 1
ATOM 1369 O O . GLU A 1 177 ? -0.051 -17.282 -10.418 1.00 98.25 177 GLU A O 1
ATOM 1374 N N . HIS A 1 178 ? -2.085 -16.374 -10.153 1.00 98.56 178 HIS A N 1
ATOM 1375 C CA . HIS A 1 178 ? -2.814 -17.643 -10.107 1.00 98.56 178 HIS A CA 1
ATOM 1376 C C . HIS A 1 178 ? -3.119 -18.253 -11.487 1.00 98.56 178 HIS A C 1
ATOM 1378 O O . HIS A 1 178 ? -3.791 -19.284 -11.568 1.00 98.56 178 HIS A O 1
ATOM 1384 N N . GLY A 1 179 ? -2.626 -17.653 -12.575 1.00 98.38 179 GLY A N 1
ATOM 1385 C CA . GLY A 1 179 ? -2.802 -18.172 -13.931 1.00 98.38 179 GLY A CA 1
ATOM 1386 C C . GLY A 1 179 ? -4.251 -18.146 -14.422 1.00 98.38 179 GLY A C 1
ATOM 1387 O O . GLY A 1 179 ? -4.626 -18.991 -15.239 1.00 98.38 179 GLY A O 1
ATOM 1388 N N . TRP A 1 180 ? -5.071 -17.209 -13.933 1.00 98.75 180 TRP A N 1
ATOM 1389 C CA . TRP A 1 180 ? -6.453 -17.046 -14.386 1.00 98.75 180 TRP A CA 1
ATOM 1390 C C . TRP A 1 180 ? -6.486 -16.752 -15.898 1.00 98.75 180 TRP A C 1
ATOM 1392 O O . TRP A 1 180 ? -5.820 -15.822 -16.348 1.00 98.75 180 TRP A O 1
ATOM 1402 N N . PRO A 1 181 ? -7.208 -17.528 -16.727 1.00 98.69 181 PRO A N 1
ATOM 1403 C CA . PRO A 1 181 ? -7.201 -17.315 -18.173 1.00 98.69 181 PRO A CA 1
ATOM 1404 C C . PRO A 1 181 ? -7.763 -15.947 -18.577 1.00 98.69 181 PRO A C 1
ATOM 1406 O O . PRO A 1 181 ? -8.630 -15.398 -17.896 1.00 98.69 181 PRO A O 1
ATOM 1409 N N . LEU A 1 182 ? -7.334 -15.424 -19.730 1.00 98.56 182 LEU A N 1
ATOM 1410 C CA . LEU A 1 182 ? -7.842 -14.170 -20.306 1.00 98.56 182 LEU A CA 1
ATOM 1411 C C . LEU A 1 182 ? -9.380 -14.155 -20.415 1.00 98.56 182 LEU A C 1
ATOM 1413 O O . LEU A 1 182 ? -10.010 -13.122 -20.197 1.00 98.56 182 LEU A O 1
ATOM 1417 N N . ASP A 1 183 ? -9.973 -15.304 -20.734 1.00 98.06 183 ASP A N 1
ATOM 1418 C CA . ASP A 1 183 ? -11.411 -15.559 -20.836 1.00 98.06 183 ASP A CA 1
ATOM 1419 C C . ASP A 1 183 ? -11.979 -16.332 -19.628 1.00 98.06 183 ASP A C 1
ATOM 1421 O O . ASP A 1 183 ? -13.068 -16.897 -19.706 1.00 98.06 183 ASP A O 1
ATOM 1425 N N . GLY A 1 184 ? -11.271 -16.336 -18.491 1.00 97.94 184 GLY A N 1
ATOM 1426 C CA . GLY A 1 184 ? -11.629 -17.095 -17.286 1.00 97.94 184 GLY A CA 1
ATOM 1427 C C . GLY A 1 184 ? -12.925 -16.648 -16.598 1.00 97.94 184 GLY A C 1
ATOM 1428 O O . GLY A 1 184 ? -13.460 -17.376 -15.766 1.00 97.94 184 GLY A O 1
ATOM 1429 N N . GLY A 1 185 ? -13.461 -15.483 -16.970 1.00 98.31 185 GLY A N 1
ATOM 1430 C CA . GLY A 1 185 ? -14.681 -14.910 -16.405 1.00 98.31 185 GLY A CA 1
ATOM 1431 C C . GLY A 1 185 ? -14.419 -13.907 -15.283 1.00 98.31 185 GLY A C 1
ATOM 1432 O O . GLY A 1 185 ? -13.280 -13.521 -15.013 1.00 98.31 185 GLY A O 1
ATOM 1433 N N . GLU A 1 186 ? -15.509 -13.453 -14.671 1.00 98.44 186 GLU A N 1
ATOM 1434 C CA . GLU A 1 186 ? -15.509 -12.433 -13.622 1.00 98.44 186 GLU A CA 1
ATOM 1435 C C . GLU A 1 186 ? -15.330 -13.049 -12.233 1.00 98.44 186 GLU A C 1
ATOM 1437 O O . GLU A 1 186 ? -15.824 -14.143 -11.951 1.00 98.44 186 GLU A O 1
ATOM 1442 N N . VAL A 1 187 ? -14.679 -12.303 -11.344 1.00 98.81 187 VAL A N 1
ATOM 1443 C CA . VAL A 1 187 ? -14.521 -12.638 -9.928 1.00 98.81 187 VAL A CA 1
ATOM 1444 C C . VAL A 1 187 ? -15.055 -11.519 -9.043 1.00 98.81 187 VAL A C 1
ATOM 1446 O O . VAL A 1 187 ? -15.188 -10.373 -9.474 1.00 98.81 187 VAL A O 1
ATOM 1449 N N . ILE A 1 188 ? -15.315 -11.850 -7.780 1.00 98.81 188 ILE A N 1
ATOM 1450 C CA . ILE A 1 188 ? -15.469 -10.855 -6.721 1.00 98.81 188 ILE A CA 1
ATOM 1451 C C . ILE A 1 188 ? -14.112 -10.686 -6.044 1.00 98.81 188 ILE A C 1
ATOM 1453 O O . ILE A 1 188 ? -13.575 -11.647 -5.494 1.00 98.81 188 ILE A O 1
ATOM 1457 N N . ALA A 1 189 ? -13.561 -9.479 -6.097 1.00 98.81 189 ALA A N 1
ATOM 1458 C CA . ALA A 1 189 ? -12.297 -9.125 -5.471 1.00 98.81 189 ALA A CA 1
ATOM 1459 C C . ALA A 1 189 ? -12.544 -8.268 -4.225 1.00 98.81 189 ALA A C 1
ATOM 1461 O O . ALA A 1 189 ? -13.322 -7.316 -4.265 1.00 98.81 189 ALA A O 1
ATOM 1462 N N . LEU A 1 190 ? -11.855 -8.596 -3.132 1.00 98.81 190 LEU A N 1
ATOM 1463 C CA . LEU A 1 190 ? -11.742 -7.735 -1.959 1.00 98.81 190 LEU A CA 1
ATOM 1464 C C . LEU A 1 190 ? -10.349 -7.106 -1.972 1.00 98.81 190 LEU A C 1
ATOM 1466 O O . LEU A 1 190 ? -9.353 -7.807 -1.805 1.00 98.81 190 LEU A O 1
ATOM 1470 N N . THR A 1 191 ? -10.276 -5.796 -2.182 1.00 98.75 191 THR A N 1
ATOM 1471 C CA . THR A 1 191 ? -9.010 -5.057 -2.259 1.00 98.75 191 THR A CA 1
ATOM 1472 C C . THR A 1 191 ? -8.890 -4.125 -1.061 1.00 98.75 191 THR A C 1
ATOM 1474 O O . THR A 1 191 ? -9.654 -3.163 -0.944 1.00 98.75 191 THR A O 1
ATOM 1477 N N . VAL A 1 192 ? -7.948 -4.426 -0.166 1.00 98.56 192 VAL A N 1
ATOM 1478 C CA . VAL A 1 192 ? -7.744 -3.725 1.111 1.00 98.56 192 VAL A CA 1
ATOM 1479 C C . VAL A 1 192 ? -6.338 -3.136 1.174 1.00 98.56 192 VAL A C 1
ATOM 1481 O O . VAL A 1 192 ? -5.352 -3.860 1.064 1.00 98.56 192 VAL A O 1
ATOM 1484 N N . ASP A 1 193 ? -6.240 -1.821 1.345 1.00 98.19 193 ASP A N 1
ATOM 1485 C CA . ASP A 1 193 ? -4.963 -1.109 1.421 1.00 98.19 193 ASP A CA 1
ATOM 1486 C C . ASP A 1 193 ? -5.078 0.209 2.215 1.00 98.19 193 ASP A C 1
ATOM 1488 O O . ASP A 1 193 ? -6.007 0.432 3.002 1.00 98.19 193 ASP A O 1
ATOM 1492 N N . GLY A 1 194 ? -4.065 1.066 2.057 1.00 96.75 194 GLY A N 1
ATOM 1493 C CA . GLY A 1 194 ? -4.076 2.437 2.541 1.00 96.75 194 GLY A CA 1
ATOM 1494 C C . GLY A 1 194 ? -4.989 3.320 1.695 1.00 96.75 194 GLY A C 1
ATOM 1495 O O . GLY A 1 194 ? -6.096 3.631 2.124 1.00 96.75 194 GLY A O 1
ATOM 1496 N N . ILE A 1 195 ? -4.488 3.808 0.561 1.00 97.12 195 ILE A N 1
ATOM 1497 C CA . ILE A 1 195 ? -5.206 4.711 -0.343 1.00 97.12 195 ILE A CA 1
ATOM 1498 C C . ILE A 1 195 ? -4.788 4.413 -1.782 1.00 97.12 195 ILE A C 1
ATOM 1500 O O . ILE A 1 195 ? -3.599 4.457 -2.093 1.00 97.12 195 ILE A O 1
ATOM 1504 N N . GLY A 1 196 ? -5.773 4.252 -2.661 1.00 97.81 196 GLY A N 1
ATOM 1505 C CA . GLY A 1 196 ? -5.606 4.277 -4.113 1.00 97.81 196 GLY A CA 1
ATOM 1506 C C . GLY A 1 196 ? -6.717 5.092 -4.778 1.00 97.81 196 GLY A C 1
ATOM 1507 O O . GLY A 1 196 ? -7.807 5.246 -4.219 1.00 97.81 196 GLY A O 1
ATOM 1508 N N . MET A 1 197 ? -6.447 5.652 -5.959 1.00 98.25 197 MET A N 1
ATOM 1509 C CA . MET A 1 197 ? -7.466 6.396 -6.702 1.00 98.25 197 MET A CA 1
ATOM 1510 C C . MET A 1 197 ? -8.478 5.426 -7.323 1.00 98.25 197 MET A C 1
ATOM 1512 O O . MET A 1 197 ? -8.122 4.567 -8.132 1.00 98.25 197 MET A O 1
ATOM 1516 N N . GLY A 1 198 ? -9.737 5.591 -6.938 1.00 97.44 198 GLY A N 1
ATOM 1517 C CA . GLY A 1 198 ? -10.894 4.900 -7.484 1.00 97.44 198 GLY A CA 1
ATOM 1518 C C . GLY A 1 198 ? -11.572 5.674 -8.613 1.00 97.44 198 GLY A C 1
ATOM 1519 O O . GLY A 1 198 ? -11.065 6.669 -9.142 1.00 97.44 198 GLY A O 1
ATOM 1520 N N . GLU A 1 199 ? -12.765 5.221 -8.985 1.00 96.75 199 GLU A N 1
ATOM 1521 C CA . GLU A 1 199 ? -13.568 5.863 -10.027 1.00 96.75 199 GLU A CA 1
ATOM 1522 C C . GLU A 1 199 ? -13.959 7.302 -9.662 1.00 96.75 199 GLU A C 1
ATOM 1524 O O . GLU A 1 199 ? -14.234 7.631 -8.507 1.00 96.75 199 GLU A O 1
ATOM 1529 N N . ASN A 1 200 ? -14.038 8.172 -10.675 1.00 96.38 200 ASN A N 1
ATOM 1530 C CA . ASN A 1 200 ? -14.527 9.551 -10.545 1.00 96.38 200 ASN A CA 1
ATOM 1531 C C . ASN A 1 200 ? -13.804 10.394 -9.473 1.00 96.38 200 ASN A C 1
ATOM 1533 O O . ASN A 1 200 ? -14.377 11.345 -8.941 1.00 96.38 200 ASN A O 1
ATOM 1537 N N . GLY A 1 201 ? -12.548 10.063 -9.160 1.00 95.38 201 GLY A N 1
ATOM 1538 C CA . GLY A 1 201 ? -11.748 10.788 -8.173 1.00 95.38 201 GLY A CA 1
ATOM 1539 C C . GLY A 1 201 ? -11.989 10.368 -6.717 1.00 95.38 201 GLY A C 1
ATOM 1540 O O . GLY A 1 201 ? -11.510 11.051 -5.811 1.00 95.38 201 GLY A O 1
ATOM 1541 N N . ALA A 1 202 ? -12.751 9.296 -6.468 1.00 98.12 202 ALA A N 1
ATOM 1542 C CA . ALA A 1 202 ? -12.919 8.748 -5.126 1.00 98.12 202 ALA A CA 1
ATOM 1543 C C . ALA A 1 202 ? -11.604 8.143 -4.610 1.00 98.12 202 ALA A C 1
ATOM 1545 O O . ALA A 1 202 ? -10.831 7.583 -5.379 1.00 98.12 202 ALA A O 1
ATOM 1546 N N . LEU A 1 203 ? -11.360 8.220 -3.301 1.00 98.62 203 LEU A N 1
ATOM 1547 C CA . LEU A 1 203 ? -10.234 7.534 -2.668 1.00 98.62 203 LEU A CA 1
ATOM 1548 C C . LEU A 1 203 ? -10.724 6.213 -2.074 1.00 98.62 203 LEU A C 1
ATOM 1550 O O . LEU A 1 203 ? -11.571 6.202 -1.178 1.00 98.62 203 LEU A O 1
ATOM 1554 N N . TRP A 1 204 ? -10.191 5.113 -2.584 1.00 98.81 204 TRP A N 1
ATOM 1555 C CA . TRP A 1 204 ? -10.539 3.753 -2.189 1.00 98.81 204 TRP A CA 1
ATOM 1556 C C . TRP A 1 204 ? -9.462 3.146 -1.290 1.00 98.81 204 TRP A C 1
ATOM 1558 O O . TRP A 1 204 ? -8.322 3.613 -1.278 1.00 98.81 204 TRP A O 1
ATOM 1568 N N . GLY A 1 205 ? -9.836 2.109 -0.542 1.00 98.38 205 GLY A N 1
ATOM 1569 C CA . GLY A 1 205 ? -8.887 1.279 0.203 1.00 98.38 205 GLY A CA 1
ATOM 1570 C C . GLY A 1 205 ? -9.494 0.127 1.002 1.00 98.38 205 GLY A C 1
ATOM 1571 O O . GLY A 1 205 ? -8.842 -0.423 1.891 1.00 98.38 205 GLY A O 1
ATOM 1572 N N . GLY A 1 206 ? -10.742 -0.242 0.722 1.00 98.44 206 GLY A N 1
ATOM 1573 C CA . GLY A 1 206 ? -11.454 -1.326 1.390 1.00 98.44 206 GLY A CA 1
ATOM 1574 C C . GLY A 1 206 ? -12.693 -1.720 0.602 1.00 98.44 206 GLY A C 1
ATOM 1575 O O . GLY A 1 206 ? -13.810 -1.631 1.114 1.00 98.44 206 GLY A O 1
ATOM 1576 N N . GLU A 1 207 ? -12.484 -2.106 -0.657 1.00 98.75 207 GLU A N 1
ATOM 1577 C CA . GLU A 1 207 ? -13.546 -2.239 -1.659 1.00 98.75 207 GLU A CA 1
ATOM 1578 C C . GLU A 1 207 ? -13.876 -3.695 -1.982 1.00 98.75 207 GLU A C 1
ATOM 1580 O O . GLU A 1 207 ? -12.992 -4.550 -2.054 1.00 98.75 207 GLU A O 1
ATOM 1585 N N . CYS A 1 208 ? -15.156 -3.944 -2.257 1.00 98.81 208 CYS A N 1
ATOM 1586 C CA . CYS A 1 208 ? -15.646 -5.142 -2.925 1.00 98.81 208 CYS A CA 1
ATOM 1587 C C . CYS A 1 208 ? -15.916 -4.804 -4.396 1.00 98.81 208 CYS A C 1
ATOM 1589 O O . CYS A 1 208 ? -16.691 -3.889 -4.689 1.00 98.81 208 CYS A O 1
ATOM 1591 N N . LEU A 1 209 ? -15.281 -5.527 -5.317 1.00 98.88 209 LEU A N 1
ATOM 1592 C CA . LEU A 1 209 ? -15.276 -5.225 -6.748 1.00 98.88 209 LEU A CA 1
ATOM 1593 C C . LEU A 1 209 ? -15.695 -6.453 -7.566 1.00 98.88 209 LEU A C 1
ATOM 1595 O O . LEU A 1 209 ? -15.275 -7.568 -7.257 1.00 98.88 209 LEU A O 1
ATOM 1599 N N . ARG A 1 210 ? -16.455 -6.259 -8.648 1.00 98.81 210 ARG A N 1
ATOM 1600 C CA . ARG A 1 210 ? -16.606 -7.259 -9.719 1.00 98.81 210 ARG A CA 1
ATOM 1601 C C . ARG A 1 210 ? -15.521 -7.001 -10.755 1.00 98.81 210 ARG A C 1
ATOM 1603 O O . ARG A 1 210 ? -15.481 -5.919 -11.337 1.00 98.81 210 ARG A O 1
ATOM 1610 N N . VAL A 1 211 ? -14.625 -7.962 -10.957 1.00 98.88 211 VAL A N 1
ATOM 1611 C CA . VAL A 1 211 ? -13.400 -7.760 -11.742 1.00 98.88 211 VAL A CA 1
ATOM 1612 C C . VAL A 1 211 ? -13.218 -8.858 -12.783 1.00 98.88 211 VAL A C 1
ATOM 1614 O O . VAL A 1 211 ? -13.395 -10.040 -12.503 1.00 98.88 211 VAL A O 1
ATOM 1617 N N . ASN A 1 212 ? -12.787 -8.461 -13.975 1.00 98.75 212 ASN A N 1
ATOM 1618 C CA . ASN A 1 212 ? -12.040 -9.301 -14.909 1.00 98.75 212 ASN A CA 1
ATOM 1619 C C . ASN A 1 212 ? -10.808 -8.503 -15.399 1.00 98.75 212 ASN A C 1
ATOM 1621 O O . ASN A 1 212 ? -10.554 -7.395 -14.929 1.00 98.75 212 ASN A O 1
ATOM 1625 N N . TYR A 1 213 ? -10.016 -9.018 -16.343 1.00 98.69 213 TYR A N 1
ATOM 1626 C CA . TYR A 1 213 ? -8.824 -8.293 -16.823 1.00 98.69 213 TYR A CA 1
ATOM 1627 C C . TYR A 1 213 ? -9.111 -6.956 -17.527 1.00 98.69 213 TYR A C 1
ATOM 1629 O O . TYR A 1 213 ? -8.193 -6.166 -17.727 1.00 98.69 213 TYR A O 1
ATOM 1637 N N . ARG A 1 214 ? -10.358 -6.703 -17.934 1.00 98.50 214 ARG A N 1
ATOM 1638 C CA . ARG A 1 214 ? -10.767 -5.537 -18.732 1.00 98.50 214 ARG A CA 1
ATOM 1639 C C . ARG A 1 214 ? -11.712 -4.602 -17.988 1.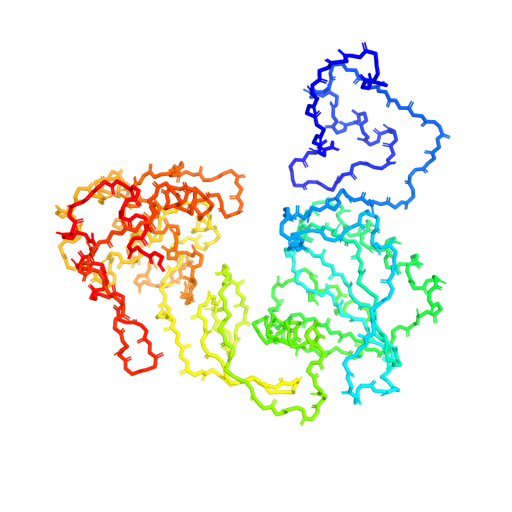00 98.50 214 ARG A C 1
ATOM 1641 O O . ARG A 1 214 ? -11.785 -3.430 -18.337 1.00 98.50 214 ARG A O 1
ATOM 1648 N N . GLU A 1 215 ? -12.434 -5.115 -17.002 1.00 98.56 215 GLU A N 1
ATOM 1649 C CA . GLU A 1 215 ? -13.497 -4.401 -16.305 1.00 98.56 215 GLU A CA 1
ATOM 1650 C C . GLU A 1 215 ? -13.296 -4.470 -14.796 1.00 98.56 215 GLU A C 1
ATOM 1652 O O . GLU A 1 215 ? -12.871 -5.487 -14.243 1.00 98.56 215 GLU A O 1
ATOM 1657 N N . CYS A 1 216 ? -13.648 -3.370 -14.146 1.00 98.69 216 CYS A N 1
ATOM 1658 C CA . CYS A 1 216 ? -13.730 -3.230 -12.707 1.00 98.69 216 CYS A CA 1
ATOM 1659 C C . CYS A 1 216 ? -15.021 -2.470 -12.419 1.00 98.69 216 CYS A C 1
ATOM 1661 O O . CYS A 1 216 ? -15.194 -1.361 -12.915 1.00 98.69 216 CYS A O 1
ATOM 1663 N N . GLU A 1 217 ? -15.925 -3.077 -11.659 1.00 98.75 217 GLU A N 1
ATOM 1664 C CA . GLU A 1 217 ? -17.152 -2.442 -11.183 1.00 98.75 217 GLU A CA 1
ATOM 1665 C C . GLU A 1 217 ? -17.149 -2.431 -9.656 1.00 98.75 217 GLU A C 1
ATOM 1667 O O . GLU A 1 217 ? -16.983 -3.471 -9.010 1.00 98.75 217 GLU A O 1
ATOM 1672 N N . HIS A 1 218 ? -17.353 -1.249 -9.078 1.00 98.69 218 HIS A N 1
ATOM 1673 C CA . HIS A 1 218 ? -17.487 -1.079 -7.636 1.00 98.69 218 HIS A CA 1
ATOM 1674 C C . HIS A 1 218 ? -18.826 -1.621 -7.128 1.00 98.69 218 HIS A C 1
ATOM 1676 O O . HIS A 1 218 ? -19.887 -1.184 -7.572 1.00 98.69 218 HIS A O 1
ATOM 1682 N N . LEU A 1 219 ? -18.786 -2.563 -6.181 1.00 98.69 219 LEU A N 1
ATOM 1683 C CA . LEU A 1 219 ? -19.989 -3.176 -5.609 1.00 98.69 219 LEU A CA 1
ATOM 1684 C C . LEU A 1 219 ? -20.319 -2.678 -4.204 1.00 98.69 219 LEU A C 1
ATOM 1686 O O . LEU A 1 219 ? -21.449 -2.867 -3.760 1.00 98.69 219 LEU A O 1
ATOM 1690 N N . GLY A 1 220 ? -19.351 -2.111 -3.479 1.00 98.38 220 GLY A N 1
ATOM 1691 C CA . GLY A 1 220 ? -19.496 -1.789 -2.063 1.00 98.38 220 GLY A CA 1
ATOM 1692 C C . GLY A 1 220 ? -18.186 -1.849 -1.284 1.00 98.38 220 GLY A C 1
ATOM 1693 O O . GLY A 1 220 ? -17.109 -1.882 -1.871 1.00 98.38 220 GLY A O 1
ATOM 1694 N N . GLY A 1 221 ? -18.273 -1.891 0.047 1.00 98.38 221 GLY A N 1
ATOM 1695 C CA . GLY A 1 221 ? -17.098 -1.971 0.922 1.00 98.38 221 GLY A CA 1
ATOM 1696 C C . GLY A 1 221 ? -17.210 -1.119 2.183 1.00 98.38 221 GLY A C 1
ATOM 1697 O O . GLY A 1 221 ? -18.283 -0.983 2.780 1.00 98.38 221 GLY A O 1
ATOM 1698 N N . LEU A 1 222 ? -16.091 -0.543 2.614 1.00 98.69 222 LEU A N 1
ATOM 1699 C CA . LEU A 1 222 ? -16.079 0.386 3.740 1.00 98.69 222 LEU A CA 1
ATOM 1700 C C . LEU A 1 222 ? -16.777 1.709 3.383 1.00 98.69 222 LEU A C 1
ATOM 1702 O O . LEU A 1 222 ? -16.658 2.208 2.263 1.00 98.69 222 LEU A O 1
ATOM 1706 N N . PRO A 1 223 ? -17.486 2.343 4.333 1.00 98.56 223 PRO A N 1
ATOM 1707 C CA . PRO A 1 223 ? -17.959 3.702 4.129 1.00 98.56 223 PRO A CA 1
ATOM 1708 C C . PRO A 1 223 ? -16.763 4.661 4.041 1.00 98.56 223 PRO A C 1
ATOM 1710 O O . PRO A 1 223 ? -15.841 4.591 4.851 1.00 98.56 223 PRO A O 1
ATOM 1713 N N . ALA A 1 224 ? -16.799 5.611 3.104 1.00 98.69 224 ALA A N 1
ATOM 1714 C CA . ALA A 1 224 ? -15.733 6.603 2.979 1.00 98.69 224 ALA A CA 1
ATOM 1715 C C . ALA A 1 224 ? -15.745 7.590 4.158 1.00 98.69 224 ALA A C 1
ATOM 1717 O O . ALA A 1 224 ? -16.740 8.288 4.361 1.00 98.69 224 ALA A O 1
ATOM 1718 N N . VAL A 1 225 ? -14.650 7.670 4.917 1.00 98.88 225 VAL A N 1
ATOM 1719 C CA . VAL A 1 225 ? -14.471 8.529 6.102 1.00 98.88 225 VAL A CA 1
ATOM 1720 C C . VAL A 1 225 ? -13.395 9.577 5.822 1.00 98.88 225 VAL A C 1
ATOM 1722 O O . VAL A 1 225 ? -12.494 9.355 5.022 1.00 98.88 225 VAL A O 1
ATOM 1725 N N . ALA A 1 226 ? -13.506 10.754 6.438 1.00 98.81 226 ALA A N 1
ATOM 1726 C CA . ALA A 1 226 ? -12.546 11.834 6.231 1.00 98.81 226 ALA A CA 1
ATOM 1727 C C . ALA A 1 226 ? -11.132 11.451 6.691 1.00 98.81 226 ALA A C 1
ATOM 1729 O O . ALA A 1 226 ? -10.983 10.770 7.702 1.00 98.81 226 ALA A O 1
ATOM 1730 N N . LEU A 1 227 ? -10.121 11.968 5.988 1.00 98.75 227 LEU A N 1
ATOM 1731 C CA . LEU A 1 227 ? -8.696 11.915 6.326 1.00 98.75 227 LEU A CA 1
ATOM 1732 C C . LEU A 1 227 ? -8.250 13.272 6.896 1.00 98.75 227 LEU A C 1
ATOM 1734 O O . LEU A 1 227 ? -7.835 14.149 6.133 1.00 98.75 227 LEU A O 1
ATOM 1738 N N . PRO A 1 228 ? -8.365 13.525 8.212 1.00 98.31 228 PRO A N 1
ATOM 1739 C CA . PRO A 1 228 ? -8.256 14.882 8.733 1.00 98.31 228 PRO A CA 1
ATOM 1740 C C . PRO A 1 228 ? -6.820 15.401 8.657 1.00 98.31 228 PRO A C 1
ATOM 1742 O O . PRO A 1 228 ? -5.954 14.976 9.420 1.00 98.31 228 PRO A O 1
ATOM 1745 N N . GLY A 1 229 ? -6.563 16.376 7.789 1.00 97.25 229 GLY A N 1
ATOM 1746 C CA . GLY A 1 229 ? -5.219 16.888 7.516 1.00 97.25 229 GLY A CA 1
ATOM 1747 C C . GLY A 1 229 ? -4.474 16.153 6.396 1.00 97.25 229 GLY A C 1
ATOM 1748 O O . GLY A 1 229 ? -3.249 16.271 6.346 1.00 97.25 229 GLY A O 1
ATOM 1749 N N . GLY A 1 230 ? -5.179 15.412 5.534 1.00 96.62 230 GLY A N 1
ATOM 1750 C CA . GLY A 1 230 ? -4.599 14.724 4.376 1.00 96.62 230 GLY A CA 1
ATOM 1751 C C . GLY A 1 230 ? -3.552 13.697 4.803 1.00 96.62 230 GLY A C 1
ATOM 1752 O O . GLY A 1 230 ? -3.839 12.838 5.634 1.00 96.62 230 GLY A O 1
ATOM 1753 N N . ASP A 1 231 ? -2.324 13.835 4.306 1.00 95.81 231 ASP A N 1
ATOM 1754 C CA . ASP A 1 231 ? -1.189 12.936 4.573 1.00 95.81 231 ASP A CA 1
ATOM 1755 C C . ASP A 1 231 ? -0.901 12.717 6.066 1.00 95.81 231 ASP A C 1
ATOM 1757 O O . ASP A 1 231 ? -0.403 11.665 6.472 1.00 95.81 231 ASP A O 1
ATOM 1761 N N . LEU A 1 232 ? -1.240 13.686 6.928 1.00 97.88 232 LEU A N 1
ATOM 1762 C CA . LEU A 1 232 ? -1.078 13.523 8.375 1.00 97.88 232 LEU A CA 1
ATOM 1763 C C . LEU A 1 232 ? -1.949 12.394 8.942 1.00 97.88 232 LEU A C 1
ATOM 1765 O O . LEU A 1 232 ? -1.593 11.836 9.978 1.00 97.88 232 LEU A O 1
ATOM 1769 N N . ALA A 1 233 ? -3.055 12.036 8.285 1.00 98.25 233 ALA A N 1
ATOM 1770 C CA . ALA A 1 233 ? -3.920 10.934 8.697 1.00 98.25 233 ALA A CA 1
ATOM 1771 C C . ALA A 1 233 ? -3.203 9.572 8.649 1.00 98.25 233 ALA A C 1
ATOM 1773 O O . ALA A 1 233 ? -3.478 8.723 9.491 1.00 98.25 233 ALA A O 1
ATOM 1774 N N . ALA A 1 234 ? -2.236 9.383 7.742 1.00 97.69 234 ALA A N 1
ATOM 1775 C CA . ALA A 1 234 ? -1.408 8.173 7.684 1.00 97.69 234 ALA A CA 1
ATOM 1776 C C . ALA A 1 234 ? -0.283 8.156 8.738 1.00 97.69 234 ALA A C 1
ATOM 1778 O O . ALA A 1 234 ? 0.251 7.104 9.068 1.00 97.69 234 ALA A O 1
ATOM 1779 N N . LYS A 1 235 ? 0.074 9.322 9.296 1.00 98.31 235 LYS A N 1
ATOM 1780 C CA . LYS A 1 235 ? 1.170 9.472 10.273 1.00 98.31 235 LYS A CA 1
ATOM 1781 C C . LYS A 1 235 ? 0.689 9.564 11.717 1.00 98.31 235 LYS A C 1
ATOM 1783 O O . LYS A 1 235 ? 1.473 9.362 12.635 1.00 98.31 235 LYS A O 1
ATOM 1788 N N . GLN A 1 236 ? -0.569 9.932 11.944 1.00 98.25 236 GLN A N 1
ATOM 1789 C CA . GLN A 1 236 ? -1.115 10.214 13.272 1.00 98.25 236 GLN A CA 1
ATOM 1790 C C . GLN A 1 236 ? -2.440 9.460 13.469 1.00 98.25 236 GLN A C 1
ATOM 1792 O O . GLN A 1 236 ? -3.504 10.021 13.193 1.00 98.25 236 GLN A O 1
ATOM 1797 N N . PRO A 1 237 ? -2.398 8.212 13.981 1.00 98.56 237 PRO A N 1
ATOM 1798 C CA . PRO A 1 237 ? -3.548 7.303 14.032 1.00 98.56 237 PRO A CA 1
ATOM 1799 C C . PRO A 1 237 ? -4.793 7.877 14.720 1.00 98.56 237 PRO A C 1
ATOM 1801 O O . PRO A 1 237 ? -5.929 7.622 14.319 1.00 98.56 237 PRO A O 1
ATOM 1804 N N . TRP A 1 238 ? -4.587 8.735 15.722 1.00 98.19 238 TRP A N 1
ATOM 1805 C CA . TRP A 1 238 ? -5.657 9.404 16.462 1.00 98.19 238 TRP A CA 1
ATOM 1806 C C . TRP A 1 238 ? -6.568 10.273 15.577 1.00 98.19 238 TRP A C 1
ATOM 1808 O O . TRP A 1 238 ? -7.733 10.477 15.917 1.00 98.19 238 TRP A O 1
ATOM 1818 N N . ARG A 1 239 ? -6.080 10.765 14.429 1.00 98.56 239 ARG A N 1
ATOM 1819 C CA . ARG A 1 239 ? -6.894 11.523 13.463 1.00 98.56 239 ARG A CA 1
ATOM 1820 C C . ARG A 1 239 ? -7.992 10.658 12.863 1.00 98.56 239 ARG A C 1
ATOM 1822 O O . ARG A 1 239 ? -9.117 11.127 12.707 1.00 98.56 239 ARG A O 1
ATOM 1829 N N . ASN A 1 240 ? -7.674 9.399 12.576 1.00 98.81 240 ASN A N 1
ATOM 1830 C CA . ASN A 1 240 ? -8.623 8.444 12.017 1.00 98.81 240 ASN A CA 1
ATOM 1831 C C . ASN A 1 240 ? -9.654 8.043 13.073 1.00 98.81 240 ASN A C 1
ATOM 1833 O O . ASN A 1 240 ? -10.846 8.042 12.782 1.00 98.81 240 ASN A O 1
ATOM 1837 N N . LEU A 1 241 ? -9.225 7.820 14.323 1.00 98.81 241 LEU A N 1
ATOM 1838 C CA . LEU A 1 241 ? -10.152 7.602 15.437 1.00 98.81 241 LEU A CA 1
ATOM 1839 C C . LEU A 1 241 ? -11.103 8.793 15.621 1.00 98.81 241 LEU A C 1
ATOM 1841 O O . LEU A 1 241 ? -12.306 8.589 15.742 1.00 98.81 241 LEU A O 1
ATOM 1845 N N . LEU A 1 242 ? -10.604 10.035 15.562 1.00 98.75 242 LEU A N 1
ATOM 1846 C CA . LEU A 1 242 ? -11.458 11.225 15.624 1.00 98.75 242 LEU A CA 1
ATOM 1847 C C . LEU A 1 242 ? -12.495 11.245 14.493 1.00 98.75 242 LEU A C 1
ATOM 1849 O O . LEU A 1 242 ? -13.671 11.478 14.758 1.00 98.75 242 LEU A O 1
ATOM 1853 N N . ALA A 1 243 ? -12.084 11.000 13.246 1.00 98.75 243 ALA A N 1
ATOM 1854 C CA . ALA A 1 243 ? -12.996 11.004 12.102 1.00 98.75 243 ALA A CA 1
ATOM 1855 C C . ALA A 1 243 ? -14.081 9.919 12.214 1.00 98.75 243 ALA A C 1
ATOM 1857 O O . ALA A 1 243 ? -15.252 10.179 11.934 1.00 98.75 243 ALA A O 1
ATOM 1858 N N . GLN A 1 244 ? -13.697 8.726 12.674 1.00 98.88 244 GLN A N 1
ATOM 1859 C CA . GLN A 1 244 ? -14.607 7.616 12.952 1.00 98.88 244 GLN A CA 1
ATOM 1860 C C . GLN A 1 244 ? -15.597 7.976 14.070 1.00 98.88 244 GLN A C 1
ATOM 1862 O O . GLN A 1 244 ? -16.806 7.828 13.893 1.00 98.88 244 GLN A O 1
ATOM 1867 N N . CYS A 1 245 ? -15.107 8.528 15.184 1.00 98.69 245 CYS A N 1
ATOM 1868 C CA . CYS A 1 245 ? -15.934 8.958 16.308 1.00 98.69 245 CYS A CA 1
ATOM 1869 C C . CYS A 1 245 ? -16.951 10.032 15.910 1.00 98.69 245 CYS A C 1
ATOM 1871 O O . CYS A 1 245 ? -18.137 9.876 16.186 1.00 98.69 245 CYS A O 1
ATOM 1873 N N . LEU A 1 246 ? -16.509 11.085 15.211 1.00 98.56 246 LEU A N 1
ATOM 1874 C CA . LEU A 1 246 ? -17.382 12.172 14.757 1.00 98.56 246 LEU A CA 1
ATOM 1875 C C . LEU A 1 246 ? -18.510 11.679 13.845 1.00 98.56 246 LEU A C 1
ATOM 1877 O O . LEU A 1 246 ? -19.596 12.252 13.857 1.00 98.56 246 LEU A O 1
ATOM 1881 N N . ARG A 1 247 ? -18.258 10.635 13.049 1.00 98.56 247 ARG A N 1
ATOM 1882 C CA . ARG A 1 247 ? -19.250 10.103 12.115 1.00 98.56 247 ARG A CA 1
ATOM 1883 C C . ARG A 1 247 ? -20.180 9.066 12.748 1.00 98.56 247 ARG A C 1
ATOM 1885 O O . ARG A 1 247 ? -21.362 9.050 12.419 1.00 98.56 247 ARG A O 1
ATOM 1892 N N . PHE A 1 248 ? -19.653 8.179 13.589 1.00 98.62 248 PHE A N 1
ATOM 1893 C CA . PHE A 1 248 ? -20.332 6.924 13.931 1.00 98.62 248 PHE A CA 1
ATOM 1894 C C . PHE A 1 248 ? -20.566 6.693 15.423 1.00 98.62 248 PHE A C 1
ATOM 1896 O O . PHE A 1 248 ? -21.308 5.774 15.767 1.00 98.62 248 PHE A O 1
ATOM 1903 N N . VAL A 1 249 ? -19.949 7.479 16.308 1.00 98.38 249 VAL A N 1
ATOM 1904 C CA . VAL A 1 249 ? -19.982 7.227 17.754 1.00 98.38 249 VAL A CA 1
ATOM 1905 C C . VAL A 1 249 ? -20.667 8.392 18.472 1.00 98.38 249 VAL A C 1
ATOM 1907 O O . VAL A 1 249 ? -20.039 9.425 18.718 1.00 98.38 249 VAL A O 1
ATOM 1910 N N . PRO A 1 250 ? -21.955 8.247 18.833 1.00 97.25 250 PRO A N 1
ATOM 1911 C CA . PRO A 1 250 ? -22.617 9.175 19.743 1.00 97.25 250 PRO A CA 1
ATOM 1912 C C . PRO A 1 250 ? -21.858 9.261 21.066 1.00 97.25 250 PRO A C 1
ATOM 1914 O O . PRO A 1 250 ? -21.343 8.250 21.545 1.00 97.25 250 PRO A O 1
ATOM 1917 N N . ASP A 1 251 ? -21.781 10.468 21.629 1.00 96.06 251 ASP A N 1
ATOM 1918 C CA . ASP A 1 251 ? -21.149 10.733 22.927 1.00 96.06 251 ASP A CA 1
ATOM 1919 C C . ASP A 1 251 ? -19.728 10.148 23.042 1.00 96.06 251 ASP A C 1
ATOM 1921 O O . ASP A 1 251 ? -19.289 9.698 24.096 1.00 96.06 251 ASP A O 1
ATOM 1925 N N . TRP A 1 252 ? -18.971 10.161 21.936 1.00 97.81 252 TRP A N 1
ATOM 1926 C CA . TRP A 1 252 ? -17.646 9.532 21.845 1.00 97.81 252 TRP A CA 1
ATOM 1927 C C . TRP A 1 252 ? -16.653 9.983 22.927 1.00 97.81 252 TRP A C 1
ATOM 1929 O O . TRP A 1 252 ? -15.710 9.256 23.235 1.00 97.81 252 TRP A O 1
ATOM 1939 N N . GLN A 1 253 ? -16.852 11.174 23.494 1.00 97.19 253 GLN A N 1
ATOM 1940 C CA . GLN A 1 253 ? -16.036 11.742 24.568 1.00 97.19 253 GLN A CA 1
ATOM 1941 C C . GLN A 1 253 ? -16.175 10.976 25.896 1.00 97.19 253 GLN A C 1
ATOM 1943 O O . GLN A 1 253 ? -15.289 11.067 26.741 1.00 97.19 253 GLN A O 1
ATOM 1948 N N . ASP A 1 254 ? -17.227 10.182 26.079 1.00 96.69 254 ASP A N 1
ATOM 1949 C CA . ASP A 1 254 ? -17.444 9.435 27.322 1.00 96.69 254 ASP A CA 1
ATOM 1950 C C . ASP A 1 254 ? -16.633 8.126 27.377 1.00 96.69 254 ASP A C 1
ATOM 1952 O O . ASP A 1 254 ? -16.507 7.507 28.436 1.00 96.69 254 ASP A O 1
ATOM 1956 N N . TYR A 1 255 ? -16.032 7.709 26.256 1.00 97.56 255 TYR A N 1
ATOM 1957 C CA . TYR A 1 255 ? -15.241 6.482 26.174 1.00 97.56 255 TYR A CA 1
ATOM 1958 C C . TYR A 1 255 ? -13.772 6.703 26.588 1.00 97.56 255 TYR A C 1
ATOM 1960 O O . TYR A 1 255 ? -13.103 7.599 26.065 1.00 97.56 255 TYR A O 1
ATOM 1968 N N . PRO A 1 256 ? -13.196 5.864 27.470 1.00 96.56 256 PRO A N 1
ATOM 1969 C CA . PRO A 1 256 ? -11.808 6.014 27.921 1.00 96.56 256 PRO A CA 1
ATOM 1970 C C . PRO A 1 256 ? -10.770 5.844 26.798 1.00 96.56 256 PRO A C 1
ATOM 1972 O O . PRO A 1 256 ? -9.651 6.359 26.895 1.00 96.56 256 PRO A O 1
ATOM 1975 N N . GLU A 1 257 ? -11.113 5.144 25.719 1.00 97.50 257 GLU A N 1
ATOM 1976 C CA . GLU A 1 257 ? -10.300 4.999 24.510 1.00 97.50 257 GLU A CA 1
ATOM 1977 C C . GLU A 1 257 ? -10.065 6.345 23.811 1.00 97.50 257 GLU A C 1
ATOM 1979 O O . GLU A 1 257 ? -9.009 6.556 23.217 1.00 97.50 257 GLU A O 1
ATOM 1984 N N . THR A 1 258 ? -11.002 7.292 23.932 1.00 96.88 258 THR A N 1
ATOM 1985 C CA . THR A 1 258 ? -10.932 8.600 23.263 1.00 96.88 258 THR A CA 1
ATOM 1986 C C . THR A 1 258 ? -10.327 9.698 24.137 1.00 96.88 258 THR A C 1
ATOM 1988 O O . THR A 1 258 ? -10.172 10.833 23.682 1.00 96.88 258 THR A O 1
ATOM 1991 N N . ALA A 1 259 ? -9.902 9.381 25.366 1.00 94.44 259 ALA A N 1
ATOM 1992 C CA . ALA A 1 259 ? -9.313 10.349 26.294 1.00 94.44 259 ALA A CA 1
ATOM 1993 C C . ALA A 1 259 ? -8.112 11.107 25.689 1.00 94.44 259 ALA A C 1
ATOM 1995 O O . ALA A 1 259 ? -7.937 12.299 25.933 1.00 94.44 259 ALA A O 1
ATOM 1996 N N . GLY A 1 260 ? -7.310 10.442 24.847 1.00 90.88 260 GLY A N 1
ATOM 1997 C CA . GLY A 1 260 ? -6.195 11.076 24.134 1.00 90.88 260 GLY A CA 1
ATOM 1998 C C . GLY A 1 260 ? -6.634 12.106 23.086 1.00 90.88 260 GLY A C 1
ATOM 1999 O O . GLY A 1 260 ? -5.924 13.083 22.862 1.00 90.88 260 GLY A O 1
ATOM 2000 N N . LEU A 1 261 ? -7.816 11.941 22.482 1.00 93.50 261 LEU A N 1
ATOM 2001 C CA . LEU A 1 261 ? -8.379 12.904 21.526 1.00 93.50 261 LEU A CA 1
ATOM 2002 C C . LEU A 1 261 ? -8.795 14.196 22.224 1.00 93.50 261 LEU A C 1
ATOM 2004 O O . LEU A 1 261 ? -8.607 15.276 21.677 1.00 93.50 261 LEU A O 1
ATOM 2008 N N . GLN A 1 262 ? -9.323 14.094 23.446 1.00 89.69 262 GLN A N 1
ATOM 2009 C CA . GLN A 1 262 ? -9.787 15.246 24.226 1.00 89.69 262 GLN A CA 1
ATOM 2010 C C . GLN A 1 262 ? -8.643 16.167 24.665 1.00 89.69 262 GLN A C 1
ATOM 2012 O O . GLN A 1 262 ? -8.863 17.345 24.927 1.00 89.69 262 GLN A O 1
ATOM 2017 N N . GLN A 1 263 ? -7.416 15.644 24.700 1.00 89.81 263 GLN A N 1
ATOM 2018 C CA . GLN A 1 263 ? -6.205 16.430 24.940 1.00 89.81 263 GLN A CA 1
ATOM 2019 C C . GLN A 1 263 ? -5.734 17.187 23.688 1.00 89.81 263 GLN A C 1
ATOM 2021 O O . GLN A 1 263 ? -4.910 18.093 23.793 1.00 89.81 263 GLN A O 1
ATOM 2026 N N . GLN A 1 264 ? -6.249 16.835 22.505 1.00 91.62 264 GLN A N 1
ATOM 2027 C CA . GLN A 1 264 ? -5.973 17.537 21.254 1.00 91.62 264 GLN A CA 1
ATOM 2028 C C . GLN A 1 264 ? -6.936 18.709 21.060 1.00 91.62 264 GLN A C 1
ATOM 2030 O O . GLN A 1 264 ? -8.039 18.744 21.605 1.00 91.62 264 GLN A O 1
ATOM 2035 N N . ASN A 1 265 ? -6.576 19.645 20.180 1.00 89.69 265 ASN A N 1
ATOM 2036 C CA . ASN A 1 265 ? -7.494 20.697 19.733 1.00 89.69 265 ASN A CA 1
ATOM 2037 C C . ASN A 1 265 ? -8.494 20.169 18.679 1.00 89.69 265 ASN A C 1
ATOM 2039 O O . ASN A 1 265 ? -8.573 20.662 17.550 1.00 89.69 265 ASN A O 1
ATOM 2043 N N . TRP A 1 266 ? -9.226 19.111 19.034 1.00 95.00 266 TRP A N 1
ATOM 2044 C CA . TRP A 1 266 ? -10.054 18.324 18.119 1.00 95.00 266 TRP A CA 1
ATOM 2045 C C . TRP A 1 266 ? -11.212 19.125 17.509 1.00 95.00 266 TRP A C 1
ATOM 2047 O O . TRP A 1 266 ? -11.603 18.851 16.380 1.00 95.00 266 TRP A O 1
ATOM 2057 N N . SER A 1 267 ? -11.724 20.155 18.192 1.00 96.12 267 SER A N 1
ATOM 2058 C CA . SER A 1 267 ? -12.850 20.973 17.708 1.00 96.12 267 SER A CA 1
ATOM 2059 C C . SER A 1 267 ? -12.499 21.825 16.479 1.00 96.12 267 SER A C 1
ATOM 2061 O O . SER A 1 267 ? -13.350 22.099 15.630 1.00 96.12 267 SER A O 1
ATOM 2063 N N . VAL A 1 268 ? -11.236 22.248 16.343 1.00 96.50 268 VAL A N 1
ATOM 2064 C CA . VAL A 1 268 ? -10.748 22.921 15.128 1.00 96.50 268 VAL A CA 1
ATOM 2065 C C . VAL A 1 268 ? -10.713 21.938 13.963 1.00 96.50 268 VAL A C 1
ATOM 2067 O O . VAL A 1 268 ? -11.158 22.274 12.867 1.00 96.50 268 VAL A O 1
ATOM 2070 N N . LEU A 1 269 ? -10.228 20.721 14.211 1.00 97.00 269 LEU A N 1
ATOM 2071 C CA . LEU A 1 269 ? -10.131 19.683 13.191 1.00 97.00 269 LEU A CA 1
ATOM 2072 C C . LEU A 1 269 ? -11.517 19.169 12.772 1.00 97.00 269 LEU A C 1
ATOM 2074 O O . LEU A 1 269 ? -11.755 19.005 11.582 1.00 97.00 269 LEU A O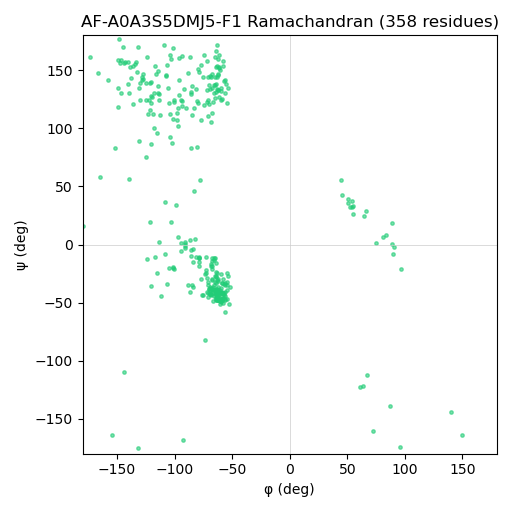 1
ATOM 2078 N N . ALA A 1 270 ? -12.459 19.036 13.710 1.00 97.81 270 ALA A N 1
ATOM 2079 C CA . ALA A 1 270 ? -13.858 18.717 13.425 1.00 97.81 270 ALA A CA 1
ATOM 2080 C C . ALA A 1 270 ? -14.490 19.733 12.456 1.00 97.81 270 ALA A C 1
ATOM 2082 O O . ALA A 1 270 ? -15.043 19.346 11.430 1.00 97.81 270 ALA A O 1
ATOM 2083 N N . ARG A 1 271 ? -14.303 21.039 12.700 1.00 98.06 271 ARG A N 1
ATOM 2084 C CA . ARG A 1 271 ? -14.770 22.095 11.780 1.00 98.06 271 ARG A CA 1
ATOM 2085 C C . ARG A 1 271 ? -14.084 22.052 10.412 1.00 98.06 271 ARG A C 1
ATOM 2087 O O . ARG A 1 271 ? -14.694 22.429 9.415 1.00 98.06 271 ARG A O 1
ATOM 2094 N N . ALA A 1 272 ? -12.815 21.645 10.349 1.00 97.94 272 ALA A N 1
ATOM 2095 C CA . ALA A 1 272 ? -12.116 21.470 9.076 1.00 97.94 272 ALA A CA 1
ATOM 2096 C C . ALA A 1 272 ? -12.702 20.297 8.273 1.00 97.94 272 ALA A C 1
ATOM 2098 O O . ALA A 1 272 ? -12.933 20.455 7.075 1.00 97.94 272 ALA A O 1
ATOM 2099 N N . ILE A 1 273 ? -13.021 19.182 8.943 1.00 98.31 273 ILE A N 1
ATOM 2100 C CA . ILE A 1 273 ? -13.692 18.016 8.351 1.00 98.31 273 ILE A CA 1
ATOM 2101 C C . ILE A 1 273 ? -15.071 18.407 7.810 1.00 98.31 273 ILE A C 1
ATOM 2103 O O . ILE A 1 273 ? -15.349 18.167 6.639 1.00 98.31 273 ILE A O 1
ATOM 2107 N N . GLU A 1 274 ? -15.905 19.072 8.618 1.00 97.88 274 GLU A N 1
ATOM 2108 C CA . GLU A 1 274 ? -17.244 19.533 8.209 1.00 97.88 274 GLU A CA 1
ATOM 2109 C C . GLU A 1 274 ? -17.208 20.432 6.965 1.00 97.88 274 GLU A C 1
ATOM 2111 O O . GLU A 1 274 ? -18.110 20.392 6.132 1.00 97.88 274 GLU A O 1
ATOM 2116 N N . ARG A 1 275 ? -16.153 21.244 6.825 1.00 97.75 275 ARG A N 1
ATOM 2117 C CA . ARG A 1 275 ? -15.962 22.160 5.692 1.00 97.75 275 ARG A CA 1
ATOM 2118 C C . ARG A 1 275 ? -15.180 21.551 4.525 1.00 97.75 275 ARG A C 1
ATOM 2120 O O . ARG A 1 275 ? -14.930 22.266 3.557 1.00 97.75 275 ARG A O 1
ATOM 2127 N N . GLY A 1 276 ? -14.750 20.291 4.618 1.00 97.06 276 GLY A N 1
ATOM 2128 C CA . GLY A 1 276 ? -13.935 19.629 3.594 1.00 97.06 276 GLY A CA 1
ATOM 2129 C C . GLY A 1 276 ? -12.547 20.252 3.388 1.00 97.06 276 GLY A C 1
ATOM 2130 O O . GLY A 1 276 ? -11.965 20.130 2.314 1.00 97.06 276 GLY A O 1
ATOM 2131 N N . VAL A 1 277 ? -11.997 20.945 4.389 1.00 98.12 277 VAL A N 1
ATOM 2132 C CA . VAL A 1 277 ? -10.681 21.596 4.289 1.00 98.12 277 VAL A CA 1
ATOM 2133 C C . VAL A 1 277 ? -9.587 20.583 4.609 1.00 98.12 277 VAL A C 1
ATOM 2135 O O . VAL A 1 277 ? -9.463 20.149 5.755 1.00 98.12 277 VAL A O 1
ATOM 2138 N N . ASN A 1 278 ? -8.796 20.210 3.596 1.00 97.44 278 ASN A N 1
ATOM 2139 C CA . ASN A 1 278 ? -7.735 19.197 3.693 1.00 97.44 278 ASN A CA 1
ATOM 2140 C C . ASN A 1 278 ? -8.191 17.933 4.451 1.00 97.44 278 ASN A C 1
ATOM 2142 O O . ASN A 1 278 ? -7.518 17.449 5.358 1.00 97.44 278 ASN A O 1
ATOM 2146 N N . SER A 1 279 ? -9.411 17.485 4.154 1.00 98.00 279 SER A N 1
ATOM 2147 C CA . SER A 1 279 ? -10.073 16.355 4.812 1.00 98.00 279 SER A CA 1
ATOM 2148 C C . SER A 1 279 ? -10.822 15.500 3.781 1.00 98.00 279 SER A C 1
ATOM 2150 O O . SER A 1 279 ? -12.043 15.361 3.890 1.00 98.00 279 SER A O 1
ATOM 2152 N N . PRO A 1 280 ? -10.138 14.997 2.731 1.00 98.31 280 PRO A N 1
ATOM 2153 C CA . PRO A 1 280 ? -10.791 14.198 1.698 1.00 98.31 280 PRO A CA 1
ATOM 2154 C C . PRO A 1 280 ? -11.396 12.928 2.306 1.00 98.31 280 PRO A C 1
ATOM 2156 O O . PRO A 1 280 ? -10.913 12.431 3.323 1.00 98.31 280 PRO A O 1
ATOM 2159 N N . LEU A 1 281 ? -12.463 12.414 1.699 1.00 98.69 281 LEU A N 1
ATOM 2160 C CA . LEU A 1 281 ? -13.085 11.160 2.122 1.00 98.69 281 LEU A CA 1
ATOM 2161 C C . LEU A 1 281 ? -12.368 9.978 1.469 1.00 98.69 281 LEU A C 1
ATOM 2163 O O . LEU A 1 281 ? -12.118 10.020 0.267 1.00 98.69 281 LEU A O 1
ATOM 2167 N N . ALA A 1 282 ? -12.106 8.926 2.243 1.00 98.75 282 ALA A N 1
ATOM 2168 C CA . ALA A 1 282 ? -11.566 7.666 1.749 1.00 98.75 282 ALA A CA 1
ATOM 2169 C C . ALA A 1 282 ? -12.201 6.458 2.448 1.00 98.75 282 ALA A C 1
ATOM 2171 O O . ALA A 1 282 ? -12.374 6.461 3.669 1.00 98.75 282 ALA A O 1
ATOM 2172 N N . SER A 1 283 ? -12.520 5.406 1.698 1.00 98.69 283 SER A N 1
ATOM 2173 C CA . SER A 1 283 ? -12.982 4.103 2.216 1.00 98.69 283 SER A CA 1
ATOM 2174 C C . SER A 1 283 ? -11.803 3.212 2.629 1.00 98.69 283 SER A C 1
ATOM 2176 O O . SER A 1 283 ? -11.725 2.040 2.292 1.00 98.69 283 SER A O 1
ATOM 2178 N N . SER A 1 284 ? -10.850 3.783 3.366 1.00 98.69 284 SER A N 1
ATOM 2179 C CA . SER A 1 284 ? -9.570 3.140 3.668 1.00 98.69 284 SER A CA 1
ATOM 2180 C C . SER A 1 284 ? -9.653 2.114 4.799 1.00 98.69 284 SER A C 1
ATOM 2182 O O . SER A 1 284 ? -9.960 2.465 5.945 1.00 98.69 284 SER A O 1
ATOM 2184 N N . CYS A 1 285 ? -9.277 0.868 4.503 1.00 98.88 285 CYS A N 1
ATOM 2185 C CA . CYS A 1 285 ? -9.098 -0.172 5.512 1.00 98.88 285 CYS A CA 1
ATOM 2186 C C . CYS A 1 285 ? -7.878 0.124 6.395 1.00 98.88 285 CYS A C 1
ATOM 2188 O O . CYS A 1 285 ? -7.980 0.072 7.621 1.00 98.88 285 CYS A O 1
ATOM 2190 N N . GLY A 1 286 ? -6.757 0.558 5.807 1.00 98.56 286 GLY A N 1
ATOM 2191 C CA . GLY A 1 286 ? -5.560 0.943 6.561 1.00 98.56 286 GLY A CA 1
ATOM 2192 C C . GLY A 1 286 ? -5.834 2.029 7.609 1.00 98.56 286 GLY A C 1
ATOM 2193 O O . GLY A 1 286 ? -5.392 1.926 8.752 1.00 98.56 286 GLY A O 1
ATOM 2194 N N . ARG A 1 287 ? -6.645 3.041 7.278 1.00 98.81 287 ARG A N 1
ATOM 2195 C CA . ARG A 1 287 ? -7.009 4.096 8.242 1.00 98.81 287 ARG A CA 1
ATOM 2196 C C . ARG A 1 287 ? -8.004 3.617 9.306 1.00 98.81 287 ARG A C 1
ATOM 2198 O O . ARG A 1 287 ? -8.012 4.164 10.409 1.00 98.81 287 ARG A O 1
ATOM 2205 N N . LEU A 1 288 ? -8.820 2.596 9.024 1.00 98.94 288 LEU A N 1
ATOM 2206 C CA . LEU A 1 288 ? -9.641 1.934 10.046 1.00 98.94 288 LEU A CA 1
ATOM 2207 C C . LEU A 1 288 ? -8.765 1.151 11.040 1.00 98.94 288 LEU A C 1
ATOM 2209 O O . LEU A 1 288 ? -8.975 1.281 12.246 1.00 98.94 288 LEU A O 1
ATOM 2213 N N . PHE A 1 289 ? -7.743 0.432 10.559 1.00 98.88 289 PHE A N 1
ATOM 2214 C CA . PHE A 1 289 ? -6.722 -0.193 11.413 1.00 98.88 289 PHE A CA 1
ATOM 2215 C C . PHE A 1 289 ? -6.039 0.843 12.312 1.00 98.88 289 PHE A C 1
ATOM 2217 O O . PHE A 1 289 ? -5.975 0.660 13.528 1.00 98.88 289 PHE A O 1
ATOM 2224 N N . ASP A 1 290 ? -5.611 1.974 11.745 1.00 98.81 290 ASP A N 1
ATOM 2225 C CA . ASP A 1 290 ? -5.004 3.064 12.513 1.00 98.81 290 ASP A CA 1
ATOM 2226 C C . ASP A 1 290 ? -5.956 3.601 13.600 1.00 98.81 290 ASP A C 1
ATOM 2228 O O . ASP A 1 290 ? -5.538 3.862 14.729 1.00 98.81 290 ASP A O 1
ATOM 2232 N N . ALA A 1 291 ? -7.251 3.741 13.297 1.00 98.88 291 ALA A N 1
ATOM 2233 C CA . ALA A 1 291 ? -8.246 4.192 14.270 1.00 98.88 291 ALA A CA 1
ATOM 2234 C C . ALA A 1 291 ? -8.374 3.227 15.463 1.00 98.88 291 ALA A C 1
ATOM 2236 O O . ALA A 1 291 ? -8.391 3.667 16.616 1.00 98.88 291 ALA A O 1
ATOM 2237 N N . VAL A 1 292 ? -8.430 1.917 15.207 1.00 98.88 292 VAL A N 1
ATOM 2238 C CA . VAL A 1 292 ? -8.519 0.892 16.261 1.00 98.88 292 VAL A CA 1
ATOM 2239 C C . VAL A 1 292 ? -7.217 0.808 17.061 1.00 98.88 292 VAL A C 1
ATOM 2241 O O . VAL A 1 292 ? -7.249 0.766 18.293 1.00 98.88 292 VAL A O 1
ATOM 2244 N N . ALA A 1 293 ? -6.065 0.881 16.391 1.00 98.75 293 ALA A N 1
ATOM 2245 C CA . ALA A 1 293 ? -4.759 0.925 17.043 1.00 98.75 293 ALA A CA 1
ATOM 2246 C C . ALA A 1 293 ? -4.615 2.146 17.969 1.00 98.75 293 ALA A C 1
ATOM 2248 O O . ALA A 1 293 ? -4.087 2.032 19.079 1.00 98.75 293 ALA A O 1
ATOM 2249 N N . ALA A 1 294 ? -5.141 3.306 17.556 1.00 98.44 294 ALA A N 1
ATOM 2250 C CA . ALA A 1 294 ? -5.191 4.506 18.387 1.00 98.44 294 ALA A CA 1
ATOM 2251 C C . ALA A 1 294 ? -6.077 4.313 19.627 1.00 98.44 294 ALA A C 1
ATOM 2253 O O . ALA A 1 294 ? -5.677 4.699 20.726 1.00 98.44 294 ALA A O 1
ATOM 2254 N N . ALA A 1 295 ? -7.247 3.684 19.470 1.00 98.50 295 ALA A N 1
ATOM 2255 C CA . ALA A 1 295 ? -8.164 3.405 20.576 1.00 98.50 295 ALA A CA 1
ATOM 2256 C C . ALA A 1 295 ? -7.545 2.451 21.615 1.00 98.50 295 ALA A C 1
ATOM 2258 O O . ALA A 1 295 ? -7.678 2.675 22.820 1.00 98.50 295 ALA A O 1
ATOM 2259 N N . LEU A 1 296 ? -6.812 1.427 21.159 1.00 98.44 296 LEU A N 1
ATOM 2260 C CA . LEU A 1 296 ? -6.069 0.502 22.026 1.00 98.44 296 LEU A CA 1
ATOM 2261 C C . LEU A 1 296 ? -4.735 1.058 22.536 1.00 98.44 296 LEU A C 1
ATOM 2263 O O . LEU A 1 296 ? -4.144 0.469 23.441 1.00 98.44 296 LEU A O 1
ATOM 2267 N N . ARG A 1 297 ? -4.263 2.183 21.985 1.00 97.62 297 ARG A N 1
ATOM 2268 C CA . ARG A 1 297 ? -2.965 2.806 22.297 1.00 97.62 297 ARG A CA 1
ATOM 2269 C C . ARG A 1 297 ? -1.793 1.831 22.130 1.00 97.62 297 ARG A C 1
ATOM 2271 O O . ARG A 1 297 ? -0.846 1.855 22.912 1.00 97.62 297 ARG A O 1
ATOM 2278 N N . CYS A 1 298 ? -1.868 0.968 21.117 1.00 98.06 298 CYS A N 1
ATOM 2279 C CA . CYS A 1 298 ? -0.825 -0.017 20.817 1.00 98.06 298 CYS A CA 1
ATOM 2280 C C . CYS A 1 298 ? 0.235 0.503 19.834 1.00 98.06 298 CYS A C 1
ATOM 2282 O O . CYS A 1 298 ? 1.155 -0.232 19.492 1.00 98.06 298 CYS A O 1
ATOM 2284 N N . ALA A 1 299 ? 0.122 1.760 19.401 1.00 97.62 299 ALA A N 1
ATOM 2285 C CA . ALA A 1 299 ? 1.072 2.431 18.523 1.00 97.62 299 ALA A CA 1
ATOM 2286 C C . ALA A 1 299 ? 1.416 3.837 19.055 1.00 97.62 299 ALA A C 1
ATOM 2288 O O . ALA A 1 299 ? 0.617 4.424 19.798 1.00 97.62 299 ALA A O 1
ATOM 2289 N N . PRO A 1 300 ? 2.579 4.405 18.683 1.00 96.69 300 PRO A N 1
ATOM 2290 C CA . PRO A 1 300 ? 2.921 5.785 19.009 1.00 96.69 300 PRO A CA 1
ATOM 2291 C C . PRO A 1 300 ? 1.888 6.791 18.477 1.00 96.69 300 PRO A C 1
ATOM 2293 O O . PRO A 1 300 ? 1.231 6.569 17.462 1.00 96.69 300 PRO A O 1
ATOM 2296 N N . ALA A 1 301 ? 1.776 7.952 19.130 1.00 94.06 301 ALA A N 1
ATOM 2297 C CA . ALA A 1 301 ? 0.853 9.009 18.697 1.00 94.06 301 ALA A CA 1
ATOM 2298 C C . ALA A 1 301 ? 1.200 9.595 17.312 1.00 94.06 301 ALA A C 1
ATOM 2300 O O . ALA A 1 301 ? 0.316 10.102 16.616 1.00 94.06 301 ALA A O 1
ATOM 2301 N N . SER A 1 302 ? 2.480 9.535 16.933 1.00 96.88 302 SER A N 1
ATOM 2302 C CA . SER A 1 302 ? 2.985 9.837 15.597 1.00 96.88 302 SER A CA 1
ATOM 2303 C C . SER A 1 302 ? 3.874 8.685 15.152 1.00 96.88 302 SER A C 1
ATOM 2305 O O . SER A 1 302 ? 4.823 8.347 15.857 1.00 96.88 302 SER A O 1
ATOM 2307 N N . LEU A 1 303 ? 3.554 8.103 14.005 1.00 98.12 303 LEU A N 1
ATOM 2308 C CA . LEU A 1 303 ? 4.259 6.968 13.431 1.00 98.12 303 LEU A CA 1
ATOM 2309 C C . LEU A 1 303 ? 5.573 7.404 12.789 1.00 98.12 303 LEU A C 1
ATOM 2311 O O . LEU A 1 303 ? 5.733 8.548 12.352 1.00 98.12 303 LEU A O 1
ATOM 2315 N N . SER A 1 304 ? 6.494 6.455 12.735 1.00 96.06 304 SER A N 1
ATOM 2316 C CA . SER A 1 304 ? 7.818 6.568 12.134 1.00 96.06 304 SER A CA 1
ATOM 2317 C C . SER A 1 304 ? 7.897 5.924 10.746 1.00 96.06 304 SER A C 1
ATOM 2319 O O . SER A 1 304 ? 8.781 6.285 9.971 1.00 96.06 304 SER A O 1
ATOM 2321 N N . TYR A 1 305 ? 6.963 5.027 10.401 1.00 95.50 305 TYR A N 1
ATOM 2322 C CA . TYR A 1 305 ? 6.845 4.427 9.067 1.00 95.50 305 TYR A CA 1
ATOM 2323 C C . TYR A 1 305 ? 5.391 4.077 8.689 1.00 95.50 305 TYR A C 1
ATOM 2325 O O . TYR A 1 305 ? 4.522 3.917 9.549 1.00 95.50 305 TYR A O 1
ATOM 2333 N N . GLU A 1 306 ? 5.124 3.954 7.383 1.00 93.31 306 GLU A N 1
ATOM 2334 C CA . GLU A 1 306 ? 3.802 3.591 6.843 1.00 93.31 306 GLU A CA 1
ATOM 2335 C C . GLU A 1 306 ? 3.411 2.164 7.261 1.00 93.31 306 GLU A C 1
ATOM 2337 O O . GLU A 1 306 ? 4.146 1.209 6.999 1.00 93.31 306 GLU A O 1
ATOM 2342 N N . GLY A 1 307 ? 2.231 2.018 7.867 1.00 96.44 307 GLY A N 1
ATOM 2343 C CA . GLY A 1 307 ? 1.697 0.731 8.324 1.00 96.44 307 GLY A CA 1
ATOM 2344 C C . GLY A 1 307 ? 2.100 0.330 9.747 1.00 96.44 307 GLY A C 1
ATOM 2345 O O . GLY A 1 307 ? 1.661 -0.717 10.212 1.00 96.44 307 GLY A O 1
ATOM 2346 N N . GLU A 1 308 ? 2.873 1.150 10.470 1.00 98.56 308 GLU A N 1
ATOM 2347 C CA . GLU A 1 308 ? 3.345 0.830 11.829 1.00 98.56 308 GLU A CA 1
ATOM 2348 C C . GLU A 1 308 ? 2.211 0.470 12.798 1.00 98.56 308 GLU A C 1
ATOM 2350 O O . GLU A 1 308 ? 2.292 -0.537 13.504 1.00 98.56 308 GLU A O 1
ATOM 2355 N N . ALA A 1 309 ? 1.134 1.258 12.815 1.00 98.62 309 ALA A N 1
ATOM 2356 C CA . ALA A 1 309 ? -0.0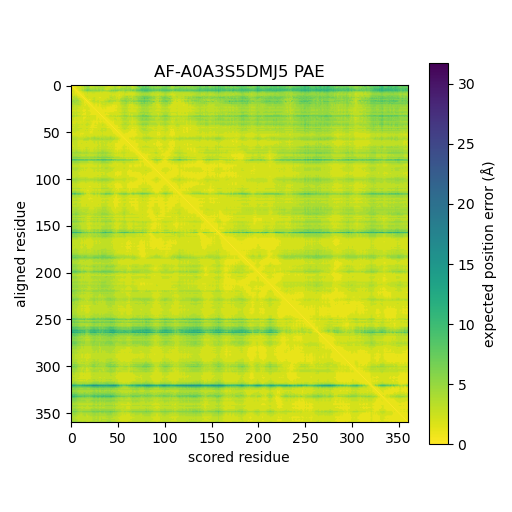02 1.006 13.697 1.00 98.62 309 ALA A CA 1
ATOM 2357 C C . ALA A 1 309 ? -0.778 -0.264 13.319 1.00 98.62 309 ALA A C 1
ATOM 2359 O O . ALA A 1 309 ? -1.174 -1.012 14.213 1.00 98.62 309 ALA A O 1
ATOM 2360 N N . ALA A 1 310 ? -0.945 -0.538 12.022 1.00 98.56 310 ALA A N 1
ATOM 2361 C CA . ALA A 1 310 ? -1.582 -1.761 11.540 1.00 98.56 310 ALA A CA 1
ATOM 2362 C C . ALA A 1 310 ? -0.764 -3.009 11.918 1.00 98.56 310 ALA A C 1
ATOM 2364 O O . ALA A 1 310 ? -1.314 -3.939 12.503 1.00 98.56 310 ALA A O 1
ATOM 2365 N N . CYS A 1 311 ? 0.557 -2.990 11.702 1.00 98.69 311 CYS A N 1
ATOM 2366 C CA . CYS A 1 311 ? 1.459 -4.073 12.109 1.00 98.69 311 CYS A CA 1
ATOM 2367 C C . CYS A 1 311 ? 1.447 -4.296 13.630 1.00 98.69 311 CYS A C 1
ATOM 2369 O O . CYS A 1 311 ? 1.428 -5.434 14.098 1.00 98.69 311 CYS A O 1
ATOM 2371 N N . ALA A 1 312 ? 1.447 -3.215 14.420 1.00 98.81 312 ALA A N 1
ATOM 2372 C CA . ALA A 1 312 ? 1.368 -3.311 15.875 1.00 98.81 312 ALA A CA 1
ATOM 2373 C C . ALA A 1 312 ? 0.038 -3.929 16.339 1.00 98.81 312 ALA A C 1
ATOM 2375 O O . ALA A 1 312 ? 0.020 -4.717 17.286 1.00 98.81 312 ALA A O 1
ATOM 2376 N N . LEU A 1 313 ? -1.067 -3.593 15.666 1.00 98.88 313 LEU A N 1
ATOM 2377 C CA . LEU A 1 313 ? -2.389 -4.138 15.958 1.00 98.88 313 LEU A CA 1
ATOM 2378 C C . LEU A 1 313 ? -2.494 -5.626 15.588 1.00 98.88 313 LEU A C 1
ATOM 2380 O O . LEU A 1 313 ? -3.009 -6.401 16.393 1.00 98.88 313 LEU A O 1
ATOM 2384 N N . GLU A 1 314 ? -1.960 -6.037 14.434 1.00 98.75 314 GLU A N 1
ATOM 2385 C CA . GLU A 1 314 ? -1.878 -7.446 14.015 1.00 98.75 314 GLU A CA 1
ATOM 2386 C C . GLU A 1 314 ? -1.049 -8.271 15.015 1.00 98.75 314 GLU A C 1
ATOM 2388 O O . GLU A 1 314 ? -1.509 -9.299 15.515 1.00 98.75 314 GLU A O 1
ATOM 2393 N N . ALA A 1 315 ? 0.138 -7.785 15.399 1.00 98.62 315 ALA A N 1
ATOM 2394 C CA . ALA A 1 315 ? 1.010 -8.457 16.368 1.00 98.62 315 ALA A CA 1
ATOM 2395 C C . ALA A 1 315 ? 0.403 -8.535 17.784 1.00 98.62 315 ALA A C 1
ATOM 2397 O O . ALA A 1 315 ? 0.735 -9.424 18.576 1.00 98.62 315 ALA A O 1
ATOM 2398 N N . LEU A 1 316 ? -0.474 -7.591 18.134 1.00 98.75 316 LEU A N 1
ATOM 2399 C CA . LEU A 1 316 ? -1.244 -7.640 19.373 1.00 98.75 316 LEU A CA 1
ATOM 2400 C C . LEU A 1 316 ? -2.380 -8.668 19.276 1.00 98.75 316 LEU A C 1
ATOM 2402 O O . LEU A 1 316 ? -2.575 -9.447 20.210 1.00 98.75 316 LEU A O 1
ATOM 2406 N N . ALA A 1 317 ? -3.097 -8.705 18.151 1.00 98.69 317 ALA A N 1
ATOM 2407 C CA . ALA A 1 317 ? -4.160 -9.674 17.894 1.00 98.69 317 ALA A CA 1
ATOM 2408 C C . ALA A 1 317 ? -3.632 -11.116 17.872 1.00 98.69 317 ALA A C 1
ATOM 2410 O O . ALA A 1 317 ? -4.259 -12.001 18.453 1.00 98.69 317 ALA A O 1
ATOM 2411 N N . SER A 1 318 ? -2.441 -11.353 17.307 1.00 98.06 318 SER A N 1
ATOM 2412 C CA . SER A 1 318 ? -1.828 -12.687 17.210 1.00 98.06 318 SER A CA 1
ATOM 2413 C C . SER A 1 318 ? -1.469 -13.317 18.563 1.00 98.06 318 SER A C 1
ATOM 2415 O O . SER A 1 318 ? -1.149 -14.501 18.631 1.00 98.06 318 SER A O 1
ATOM 2417 N N . GLN A 1 319 ? -1.504 -12.546 19.655 1.00 98.19 319 GLN A N 1
ATOM 2418 C CA . GLN A 1 319 ? -1.337 -13.063 21.019 1.00 98.19 319 GLN A CA 1
ATOM 2419 C C . GLN A 1 319 ? -2.620 -13.718 21.559 1.00 98.19 319 GLN A C 1
ATOM 2421 O O . GLN A 1 319 ? -2.589 -14.371 22.603 1.00 98.19 319 GLN A O 1
ATOM 2426 N N . CYS A 1 320 ? -3.751 -13.556 20.866 1.00 97.81 320 CYS A N 1
ATOM 2427 C CA . CYS A 1 320 ? -5.015 -14.210 21.166 1.00 97.81 320 CYS A CA 1
ATOM 2428 C C . CYS A 1 320 ? -5.270 -15.334 20.151 1.00 97.81 320 CYS A C 1
ATOM 2430 O O . CYS A 1 320 ? -5.319 -15.094 18.950 1.00 97.81 320 CYS A O 1
ATOM 2432 N N . ALA A 1 321 ? -5.435 -16.571 20.625 1.00 91.31 321 ALA A N 1
ATOM 2433 C CA . ALA A 1 321 ? -5.704 -17.705 19.738 1.00 91.31 321 ALA A CA 1
ATOM 2434 C C . ALA A 1 321 ? -7.159 -17.720 19.231 1.00 91.31 321 ALA A C 1
ATOM 2436 O O . ALA A 1 321 ? -7.403 -17.996 18.061 1.00 91.31 321 ALA A O 1
ATOM 2437 N N . ASN A 1 322 ? -8.117 -17.467 20.127 1.00 92.38 322 ASN A N 1
ATOM 2438 C CA . ASN A 1 322 ? -9.547 -17.355 19.841 1.00 92.38 322 ASN A CA 1
ATOM 2439 C C . ASN A 1 322 ? -10.254 -16.738 21.062 1.00 92.38 322 ASN A C 1
ATOM 2441 O O . ASN A 1 322 ? -9.845 -16.992 22.202 1.00 92.38 322 ASN A O 1
ATOM 2445 N N . VAL A 1 323 ? -11.321 -15.969 20.849 1.00 97.38 323 VAL A N 1
ATOM 2446 C CA . VAL A 1 323 ? -12.170 -15.434 21.922 1.00 97.38 323 VAL A CA 1
ATOM 2447 C C . VAL A 1 323 ? -13.611 -15.287 21.439 1.00 97.38 323 VAL A C 1
ATOM 2449 O O . VAL A 1 323 ? -13.865 -14.757 20.365 1.00 97.38 323 VAL A O 1
ATOM 2452 N N . GLU A 1 324 ? -14.579 -15.724 22.245 1.00 97.81 324 GLU A N 1
ATOM 2453 C CA . GLU A 1 324 ? -15.983 -15.399 21.984 1.00 97.81 324 GLU A CA 1
ATOM 2454 C C . GLU A 1 324 ? -16.228 -13.910 22.266 1.00 97.81 324 GLU A C 1
ATOM 2456 O O . GLU A 1 324 ? -15.957 -13.421 23.367 1.00 97.81 324 GLU A O 1
ATOM 2461 N N . HIS A 1 325 ? -16.751 -13.181 21.279 1.00 98.50 325 HIS A N 1
ATOM 2462 C CA . HIS A 1 325 ? -17.027 -11.749 21.389 1.00 98.50 325 HIS A CA 1
ATOM 2463 C C . HIS A 1 325 ? -18.346 -11.356 20.707 1.00 98.50 325 HIS A C 1
ATOM 2465 O O . HIS A 1 325 ? -18.804 -12.040 19.793 1.00 98.50 325 HIS A O 1
ATOM 2471 N N . PRO A 1 326 ? -18.959 -10.226 21.108 1.00 98.25 326 PRO A N 1
ATOM 2472 C CA . PRO A 1 326 ? -20.202 -9.729 20.514 1.00 98.25 326 PRO A CA 1
ATOM 2473 C C . PRO A 1 326 ? -19.986 -8.761 19.337 1.00 98.25 326 PRO A C 1
ATOM 2475 O O . PRO A 1 326 ? -20.960 -8.257 18.781 1.00 98.25 326 PRO A O 1
ATOM 2478 N N . VAL A 1 327 ? -18.731 -8.423 19.017 1.00 98.69 327 VAL A N 1
ATOM 2479 C CA . VAL A 1 327 ? -18.381 -7.435 17.982 1.00 98.69 327 VAL A CA 1
ATOM 2480 C C . VAL A 1 327 ? -18.705 -7.961 16.584 1.00 98.69 327 VAL A C 1
ATOM 2482 O O . VAL A 1 327 ? -18.372 -9.095 16.258 1.00 98.69 327 VAL A O 1
ATOM 2485 N N . THR A 1 328 ? -19.349 -7.129 15.766 1.00 98.69 328 THR A N 1
ATOM 2486 C CA . THR A 1 328 ? -19.761 -7.425 14.389 1.00 98.69 328 THR A CA 1
ATOM 2487 C C . THR A 1 328 ? -19.642 -6.180 13.506 1.00 98.69 328 THR A C 1
ATOM 2489 O O . THR A 1 328 ? -19.746 -5.055 13.994 1.00 98.69 328 THR A O 1
ATOM 2492 N N . MET A 1 329 ? -19.497 -6.381 12.195 1.00 98.38 329 MET A N 1
ATOM 2493 C CA . MET A 1 329 ? -19.681 -5.355 11.159 1.00 98.38 329 MET A CA 1
ATOM 2494 C C . MET A 1 329 ? -20.801 -5.811 10.207 1.00 98.38 329 MET A C 1
ATOM 2496 O O . MET A 1 329 ? -20.520 -6.485 9.216 1.00 98.38 329 MET A O 1
ATOM 2500 N N . PRO A 1 330 ? -22.084 -5.531 10.512 1.00 98.19 330 PRO A N 1
ATOM 2501 C CA . PRO A 1 330 ? -23.195 -5.911 9.640 1.00 98.19 330 PRO A CA 1
ATOM 2502 C C . PRO A 1 330 ? -23.116 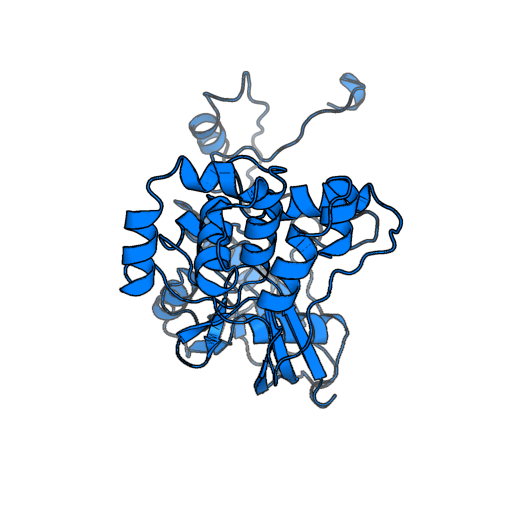-5.225 8.274 1.00 98.19 330 PRO A C 1
ATOM 2504 O O . PRO A 1 330 ? -22.515 -4.165 8.142 1.00 98.19 330 PRO A O 1
ATOM 2507 N N . LEU A 1 331 ? -23.796 -5.777 7.271 1.00 97.69 331 LEU A N 1
ATOM 2508 C CA . LEU A 1 331 ? -24.003 -5.091 5.995 1.00 97.69 331 LEU A CA 1
ATOM 2509 C C . LEU A 1 331 ? -25.236 -4.180 6.067 1.00 97.69 331 LEU A C 1
ATOM 2511 O O . LEU A 1 331 ? -26.324 -4.622 6.437 1.00 97.69 331 LEU A O 1
AT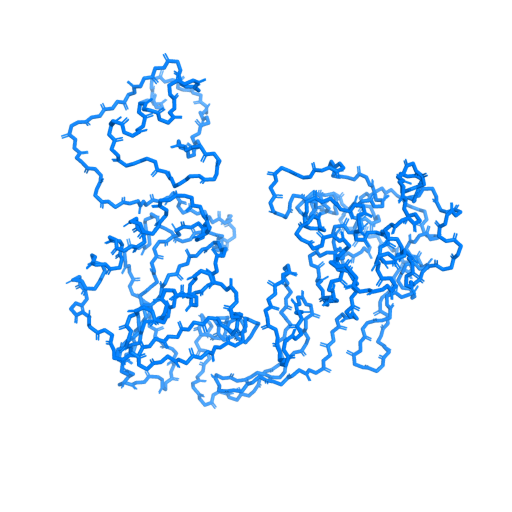OM 2515 N N . ASN A 1 332 ? -25.073 -2.925 5.656 1.00 95.38 332 ASN A N 1
ATOM 2516 C CA . ASN A 1 332 ? -26.145 -1.973 5.390 1.00 95.38 332 ASN A CA 1
ATOM 2517 C C . ASN A 1 332 ? -26.136 -1.626 3.893 1.00 95.38 332 ASN A C 1
ATOM 2519 O O . ASN A 1 332 ? -25.350 -0.801 3.422 1.00 95.38 332 ASN A O 1
ATOM 2523 N N . GLY A 1 333 ? -26.984 -2.314 3.127 1.00 96.12 333 GLY A N 1
ATOM 2524 C CA . GLY A 1 333 ? -26.909 -2.299 1.669 1.00 96.12 333 GLY A CA 1
ATOM 2525 C C . GLY A 1 333 ? -25.588 -2.907 1.194 1.00 96.12 333 GLY A C 1
ATOM 2526 O O . GLY A 1 333 ? -25.283 -4.053 1.510 1.00 96.12 333 GLY A O 1
ATOM 2527 N N . ALA A 1 334 ? -24.812 -2.124 0.451 1.00 96.50 334 ALA A N 1
ATOM 2528 C CA . ALA A 1 334 ? -23.507 -2.509 -0.082 1.00 96.50 334 ALA A CA 1
ATOM 2529 C C . ALA A 1 334 ? -22.321 -2.154 0.840 1.00 96.50 334 ALA A C 1
ATOM 2531 O O . ALA A 1 334 ? -21.172 -2.414 0.489 1.00 96.50 334 ALA A O 1
ATOM 2532 N N . GLN A 1 335 ? -22.560 -1.525 1.995 1.00 98.12 335 GLN A N 1
ATOM 2533 C CA . GLN A 1 335 ? -21.493 -1.045 2.879 1.00 98.12 335 GLN A CA 1
ATOM 2534 C C . GLN A 1 335 ? -21.505 -1.726 4.243 1.00 98.12 335 GLN A C 1
ATOM 2536 O O . GLN A 1 335 ? -22.552 -2.157 4.724 1.00 98.12 335 GLN A O 1
ATOM 2541 N N . LEU A 1 336 ? -20.342 -1.783 4.892 1.00 98.31 336 LEU A N 1
ATOM 2542 C CA . LEU A 1 336 ? -20.239 -2.210 6.288 1.00 98.31 336 LEU A CA 1
ATOM 2543 C C . LEU A 1 336 ? -20.806 -1.136 7.234 1.00 98.31 336 LEU A C 1
ATOM 2545 O O . LEU A 1 336 ? -20.474 0.047 7.136 1.00 98.31 336 LEU A O 1
ATOM 2549 N N . ASP A 1 337 ? -21.641 -1.554 8.185 1.00 98.31 337 ASP A N 1
ATOM 2550 C CA . ASP A 1 337 ? -22.183 -0.714 9.252 1.00 98.31 337 ASP A CA 1
ATOM 2551 C C . ASP A 1 337 ? -21.156 -0.563 10.382 1.00 98.31 337 ASP A C 1
ATOM 2553 O O . ASP A 1 337 ? -21.150 -1.266 11.399 1.00 98.31 337 ASP A O 1
ATOM 2557 N N . VAL A 1 338 ? -20.263 0.402 10.175 1.00 98.25 338 VAL A N 1
ATOM 2558 C CA . VAL A 1 338 ? -19.180 0.733 11.105 1.00 98.25 338 VAL A CA 1
ATOM 2559 C C . VAL A 1 338 ? -19.708 1.360 12.411 1.00 98.25 338 VAL A C 1
ATOM 2561 O O . VAL A 1 338 ? -19.025 1.313 13.434 1.00 98.25 338 VAL A O 1
ATOM 2564 N N . ALA A 1 339 ? -20.942 1.883 12.441 1.00 98.56 339 ALA A N 1
ATOM 2565 C CA . ALA A 1 339 ? -21.547 2.397 13.672 1.00 98.56 339 ALA A CA 1
ATOM 2566 C C . ALA A 1 339 ? -21.928 1.269 14.638 1.00 98.56 339 ALA A C 1
ATOM 2568 O O . ALA A 1 339 ? -21.684 1.373 15.845 1.00 98.56 339 ALA A O 1
ATOM 2569 N N . VAL A 1 340 ? -22.472 0.161 14.119 1.00 98.62 340 VAL A N 1
ATOM 2570 C CA . VAL A 1 340 ? -22.722 -1.038 14.934 1.00 98.62 340 VAL A CA 1
ATOM 2571 C C . VAL A 1 340 ? -21.413 -1.597 15.489 1.00 98.62 340 VAL A C 1
ATOM 2573 O O . VAL A 1 340 ? -21.361 -1.892 16.688 1.00 98.62 340 VAL A O 1
ATOM 2576 N N . PHE A 1 341 ? -20.364 -1.655 14.662 1.00 98.75 341 PHE A N 1
ATOM 2577 C CA . PHE A 1 341 ? -19.028 -2.079 15.082 1.00 98.75 341 PHE A CA 1
ATOM 2578 C C . PHE A 1 341 ? -18.494 -1.252 16.245 1.00 98.75 341 PHE A C 1
ATOM 2580 O O . PHE A 1 341 ? -18.225 -1.815 17.306 1.00 98.75 341 PHE A O 1
ATOM 2587 N N . TRP A 1 342 ? -18.390 0.073 16.095 1.00 98.81 342 TRP A N 1
ATOM 2588 C CA . TRP A 1 342 ? -17.820 0.909 17.152 1.00 98.81 342 TRP A CA 1
ATOM 2589 C C . TRP A 1 342 ? -18.622 0.815 18.443 1.00 98.81 342 TRP A C 1
ATOM 2591 O O . TRP A 1 342 ? -18.036 0.690 19.517 1.00 98.81 342 TRP A O 1
ATOM 2601 N N . ARG A 1 343 ? -19.958 0.803 18.354 1.00 98.50 343 ARG A N 1
ATOM 2602 C CA . ARG A 1 343 ? -20.816 0.636 19.530 1.00 98.50 343 ARG A CA 1
ATOM 2603 C C . ARG A 1 343 ? -20.527 -0.680 20.250 1.00 98.50 343 ARG A C 1
ATOM 2605 O O . ARG A 1 343 ? -20.410 -0.673 21.470 1.00 98.50 343 ARG A O 1
ATOM 2612 N N . GLN A 1 344 ? -20.431 -1.802 19.540 1.00 98.69 344 GLN A N 1
ATOM 2613 C CA . GLN A 1 344 ? -20.169 -3.100 20.170 1.00 98.69 344 GLN A CA 1
ATOM 2614 C C . GLN A 1 344 ? -18.735 -3.197 20.699 1.00 98.69 344 GLN A C 1
ATOM 2616 O O . GLN A 1 344 ? -18.532 -3.627 21.830 1.00 98.69 344 GLN A O 1
ATOM 2621 N N . TRP A 1 345 ? -17.750 -2.765 19.912 1.00 98.81 345 TRP A N 1
ATOM 2622 C CA . TRP A 1 345 ? -16.330 -2.886 20.234 1.00 98.81 345 TRP A CA 1
ATOM 2623 C C . TRP A 1 345 ? -15.894 -1.970 21.384 1.00 98.81 345 TRP A C 1
ATOM 2625 O O . TRP A 1 345 ? -15.111 -2.385 22.241 1.00 98.81 345 TRP A O 1
ATOM 2635 N N . LEU A 1 346 ? -16.421 -0.742 21.463 1.00 98.62 346 LEU A N 1
ATOM 2636 C CA . LEU A 1 346 ? -16.143 0.170 22.580 1.00 98.62 346 LEU A CA 1
ATOM 2637 C C . LEU A 1 346 ? -16.812 -0.289 23.885 1.00 98.62 346 LEU A C 1
ATOM 2639 O O . LEU A 1 346 ? -16.230 -0.144 24.957 1.00 98.62 346 LEU A O 1
ATOM 2643 N N . ASN A 1 347 ? -18.005 -0.889 23.803 1.00 98.25 347 ASN A N 1
ATOM 2644 C CA . ASN A 1 347 ? -18.729 -1.397 24.975 1.00 98.25 347 ASN A CA 1
ATOM 2645 C C . ASN A 1 347 ? -18.324 -2.817 25.397 1.00 98.25 347 ASN A C 1
ATOM 2647 O O . ASN A 1 347 ? -18.801 -3.300 26.421 1.00 98.25 347 ASN A O 1
ATOM 2651 N N . TRP A 1 348 ? -17.450 -3.489 24.648 1.00 98.38 348 TRP A N 1
ATOM 2652 C CA . TRP A 1 348 ? -16.932 -4.800 25.019 1.00 98.38 348 TRP A CA 1
ATOM 2653 C C . TRP A 1 348 ? -15.565 -4.678 25.698 1.00 98.38 348 TRP A C 1
ATOM 2655 O O . TRP A 1 348 ? -14.531 -4.487 25.054 1.00 98.38 348 TRP A O 1
ATOM 2665 N N . GLN A 1 349 ? -15.558 -4.792 27.027 1.00 97.88 349 GLN A N 1
ATOM 2666 C CA . GLN A 1 349 ? -14.325 -4.780 27.808 1.00 97.88 349 GLN A CA 1
ATOM 2667 C C . GLN A 1 349 ? -13.694 -6.173 27.828 1.00 97.88 349 GLN A C 1
ATOM 2669 O O . GLN A 1 349 ? -14.247 -7.128 28.368 1.00 97.88 349 GLN A O 1
ATOM 2674 N N . ALA A 1 350 ? -12.494 -6.252 27.265 1.00 97.94 350 ALA A N 1
ATOM 2675 C CA . ALA A 1 350 ? -11.639 -7.427 27.248 1.00 97.94 350 ALA A CA 1
ATOM 2676 C C . ALA A 1 350 ? -10.169 -6.981 27.264 1.00 97.94 350 ALA A C 1
ATOM 2678 O O . ALA A 1 350 ? -9.866 -5.782 27.240 1.00 97.94 350 ALA A O 1
ATOM 2679 N N . THR A 1 351 ? -9.240 -7.935 27.311 1.00 98.12 351 THR A N 1
ATOM 2680 C CA . THR A 1 351 ? -7.809 -7.610 27.197 1.00 98.12 351 THR A CA 1
ATOM 2681 C C . THR A 1 351 ? -7.497 -6.945 25.843 1.00 98.12 351 THR A C 1
ATOM 2683 O O . THR A 1 351 ? -8.191 -7.225 24.862 1.00 98.12 351 THR A O 1
ATOM 2686 N N . PRO A 1 352 ? -6.451 -6.100 25.731 1.00 98.31 352 PRO A N 1
ATOM 2687 C CA . PRO A 1 352 ? -6.101 -5.462 24.458 1.00 98.31 352 PRO A CA 1
ATOM 2688 C C . PRO A 1 352 ? -5.888 -6.455 23.307 1.00 98.31 352 PRO A C 1
ATOM 2690 O O . PRO A 1 352 ? -6.363 -6.204 22.207 1.00 98.31 352 PRO A O 1
ATOM 2693 N N . ALA A 1 353 ? -5.264 -7.609 23.575 1.00 98.62 353 ALA A N 1
ATOM 2694 C CA . ALA A 1 353 ? -5.088 -8.680 22.590 1.00 98.62 353 ALA A CA 1
ATOM 2695 C C . ALA A 1 353 ? -6.425 -9.251 22.093 1.00 98.62 353 ALA A C 1
ATOM 2697 O O . ALA A 1 353 ? -6.616 -9.405 20.894 1.00 98.62 353 ALA A O 1
ATOM 2698 N N . GLN A 1 354 ? -7.384 -9.500 22.991 1.00 98.69 354 GLN A N 1
ATOM 2699 C CA . GLN A 1 354 ? -8.723 -9.975 22.615 1.00 98.69 354 GLN A CA 1
ATOM 2700 C C . GLN A 1 354 ? -9.518 -8.926 21.833 1.00 98.69 354 GLN A C 1
ATOM 2702 O O . GLN A 1 354 ? -10.245 -9.275 20.911 1.00 98.69 354 GLN A O 1
ATOM 2707 N N . ARG A 1 355 ? -9.381 -7.639 22.176 1.00 98.75 355 ARG A N 1
ATOM 2708 C CA . ARG A 1 355 ? -10.032 -6.539 21.445 1.00 98.75 355 ARG A CA 1
ATOM 2709 C C . ARG A 1 355 ? -9.429 -6.316 20.066 1.00 98.75 355 ARG A C 1
ATOM 2711 O O . ARG A 1 355 ? -10.174 -6.040 19.133 1.00 98.75 355 ARG A O 1
ATOM 2718 N N . ALA A 1 356 ? -8.110 -6.448 19.941 1.00 98.75 356 ALA A N 1
ATOM 2719 C CA . ALA A 1 356 ? -7.439 -6.454 18.650 1.00 98.75 356 ALA A CA 1
ATOM 2720 C C . ALA A 1 356 ? -7.896 -7.658 17.814 1.00 98.75 356 ALA A C 1
ATOM 2722 O O . ALA A 1 356 ? -8.250 -7.477 16.656 1.00 98.75 356 ALA A O 1
ATOM 2723 N N . TRP A 1 357 ? -7.971 -8.853 18.410 1.00 98.69 357 TRP A N 1
ATOM 2724 C CA . TRP A 1 357 ? -8.458 -10.063 17.742 1.00 98.69 357 TRP A CA 1
ATOM 2725 C C . TRP A 1 357 ? -9.901 -9.925 17.261 1.00 98.69 357 TRP A C 1
ATOM 2727 O O . TRP A 1 357 ? -10.148 -10.163 16.099 1.00 98.69 357 TRP A O 1
ATOM 2737 N N . ALA A 1 358 ? -10.827 -9.445 18.096 1.00 98.56 358 ALA A N 1
ATOM 2738 C CA . ALA A 1 358 ? -12.237 -9.272 17.725 1.00 98.56 358 ALA A CA 1
ATOM 2739 C C . ALA A 1 358 ? -12.506 -8.183 16.668 1.00 98.56 358 ALA A C 1
ATOM 2741 O O . ALA A 1 358 ? -13.644 -8.023 16.225 1.00 98.56 358 ALA A O 1
ATOM 2742 N N . PHE A 1 359 ? -11.507 -7.350 16.363 1.00 98.62 359 PHE A N 1
ATOM 2743 C CA . PHE A 1 359 ? -11.573 -6.400 15.254 1.00 98.62 359 PHE A CA 1
ATOM 2744 C C . PHE A 1 359 ? -11.191 -7.048 13.917 1.00 98.62 359 PHE A C 1
ATOM 2746 O O . PHE A 1 359 ? -11.777 -6.671 12.903 1.00 98.62 359 PHE A O 1
ATOM 2753 N N . HIS A 1 360 ? -10.219 -7.968 13.929 1.00 97.94 360 HIS A N 1
ATOM 2754 C CA . HIS A 1 360 ? -9.849 -8.761 12.755 1.00 97.94 360 HIS A CA 1
ATOM 2755 C C . HIS A 1 360 ? -10.933 -9.808 12.482 1.00 97.94 360 HIS A C 1
ATOM 2757 O O . HIS A 1 360 ? -11.168 -10.086 11.285 1.00 97.94 360 HIS A O 1
#

Mean predicted aligned error: 3.19 Å

InterPro domains:
  IPR006070 Threonylcarbamoyl-AMP synthase-like domain [PF01300] (1-64)
  IPR017945 DHBP synthase RibB-like alpha/beta domain superfamily [SSF55821] (1-70)
  IPR041440 HypF, Kae1-like domain [PF17788] (82-177)
  IPR051060 Carbamoyltransferase HypF-like [PTHR42959] (2-360)
  IPR055128 Carbamoyltransferase, Kae1-like domain, second subdomain [PF22521] (190-360)

Radius of gyration: 22.82 Å; Cα contacts (8 Å, |Δi|>4): 649; chains: 1; bounding box: 64×42×57 Å

Secondary structure (DSSP, 8-state):
-HHHH-S---------TTSPPP-SHHHHHHHHTTT-S-----SS---S--PPPEE-TT--EEE--TTTTT--EEPPTT--SEEEEEE---STTB--EEEEETEEEEPPP-B-TTSTTHHHHHHHHHHHHHHHTT---SEEEEES-TT-HHHHHHHHTTS-EEEE-HHHHHHHHHHHHTT--TT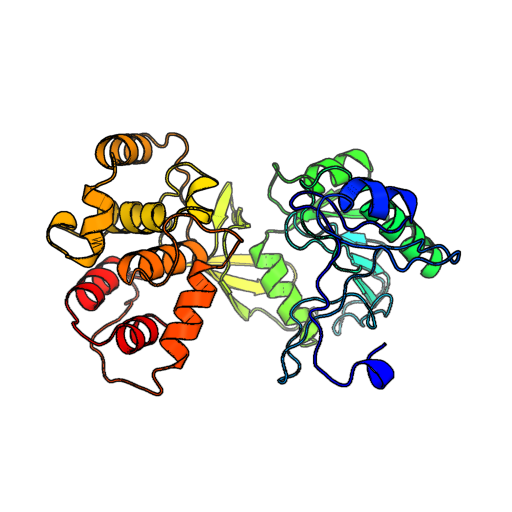S--EEEEEEEEEEE-GGGPEEEEEEEEE-SS-EEEEEESPPEE-TTTTHHHH-THHHHHHHHHHH-TTGGGSGGGHHHHTS-HHHHHHHHHTTTT--EEEEHHHHHHHHHHHHT-S-SS-SSTTHHHHHHHHHHTT-S---------EETTEE-HHHHHHHHHH----HHHHHHTT-

pLDDT: mean 97.61, std 1.82, range [89.12, 98.94]

Sequence (360 aa):
MLQALNYPLVMTSGNLSGKPPAITNEQALDDLHDIADGFLLHNRDIVQRMDDSVVRDSGEMLRRSRGYVPDAIALPPGFRDVPPILCLGADLKNTFCLVRGEQAVVSQHLGDLSDDGIQAQWREALRLIQSIYDFTPERIVCDAHPGYVSSQWASEMRLPTETVLHHHAHAAACLAEHGWPLDGGEVIALTVDGIGMGENGALWGGECLRVNYRECEHLGGLPAVALPGGDLAAKQPWRNLLAQCLRFVPDWQDYPETAGLQQQNWSVLARAIERGVNSPLASSCGRLFDAVAAALRCAPASLSYEGEAACALEALASQCANVEHPVTMPLNGAQLDVAVFWRQWLNWQATPAQRAWAFH

Foldseek 3Di:
DCVVPVDDDDDDAQADPLAFGDQDPVVSCVGCVVPDPDDDDDDDGDLADFDDWDADPVRHGPFDTPPCPFDKDFWFAPQAQDAFEWEFAFQAQTWIWTDGGGIIGIHGGLGGNSRPPSVVNVVSRVVVSCVVVVGDHQEYEYAPPCPTPSVVVRVVVPHHYDHDWNQLVVVVVVCGVVRQHLVNAKDWDFAADAWTQDPPRATEGGFTWTHDNVDTDTQAGAWWWWQQQAPQLQFFLLSLLLRLCLVQNPPSVVFPLCVVVVVDPSVVSSVCCVVVNNIHTYSHPLSVLSNLLSSLVQADRTDPDGCRSVVSLVVLLVVDPDDDAPADQDDDRRYTNVNSRCVRLSPDDDPSNVSSNSVD

Nearest PDB structures (foldseek):
  3ttf-assembly1_A  TM=9.997E-01  e=5.036E-59  Escherichia coli O157:H7
  3vth-assembly1_A  TM=9.107E-01  e=3.257E-27  Caldanaerobacter subterraneus subsp. tengcongensis MB4
  3vth-assembly2_B  TM=9.002E-01  e=1.732E-27  Caldanaerobacter subterraneus subsp. tengcongensis MB4
  4g9i-assembly4_D  TM=8.847E-01  e=7.510E-23  Thermococcus kodakarensis KOD1
  4g9i-assembly6_F  TM=8.834E-01  e=1.777E-22  Thermococcus kodakarensis KOD1

Solvent-accessible surface area (backbone atoms only — not comparable to full-atom values): 20073 Å² total; per-residue (Å²): 109,62,89,79,65,74,61,94,73,93,83,72,84,73,54,50,90,68,39,59,68,53,53,46,73,67,51,40,48,72,67,35,58,93,75,47,97,72,84,92,82,78,98,69,88,51,92,66,88,64,50,80,46,40,63,49,96,89,66,52,80,76,37,65,13,48,92,53,54,77,56,70,42,74,49,23,53,80,52,59,77,39,66,38,34,35,33,48,41,53,42,65,72,15,37,38,33,46,33,42,37,44,35,35,32,49,48,40,61,66,38,48,59,85,29,57,73,30,64,60,59,52,51,51,52,50,53,51,54,26,63,76,66,75,53,70,68,67,31,36,36,29,43,54,39,80,88,36,58,44,37,52,54,52,64,74,68,75,52,59,72,48,67,42,42,42,58,51,51,56,49,43,50,55,39,40,76,73,46,47,38,72,83,65,62,76,45,82,38,79,44,73,38,57,76,36,37,42,75,96,79,40,36,33,14,25,36,32,29,46,34,43,93,89,46,72,43,87,64,38,26,48,64,63,41,46,28,51,59,40,76,49,26,74,35,21,25,53,37,27,31,48,40,50,32,78,74,44,37,82,73,44,81,78,39,80,54,39,52,70,53,72,76,45,78,47,71,61,52,51,54,28,44,79,69,54,53,56,14,57,56,28,14,26,41,44,46,50,38,18,15,52,18,37,45,70,58,62,40,67,76,60,54,92,53,90,57,50,33,41,55,38,35,52,64,37,13,70,74,40,93,78,77,96,74,88,49,51,67,52,74,56,86,52,26,47,31,58,40,60,22,52,56,37,52,73,72,52,88,67,56,69,28,50,52,37,38,63,70,108

Organism: Salmonella enterica I (NCBI:txid59201)